Protein AF-A0A535R6K6-F1 (afdb_monomer_lite)

Secondary structure (DSSP, 8-state):
--HHHHHHHHHHHHHHHTT------TTSS-HHHHHHHHHHHHTS---SS-HHHHTTTGGGSS-TTHHHHHHHHHHHHHHHHHHHTT----TTSSSS--------------------PPPP-------PPPP----TT-PPB--GGGSPPBPHHHHHHHHHHHHHHH---HHHHHHHHHHHHHTT--SSEEEEE-SSHHHHHHHHHHHHHHHTT-EEEEEES-GGG--HHHHHHHHHHHHTT--EESS---TT-SEEEEES--TT--S---THHHHHHHHHHH--SEEEEESS-TTB-TTT--BPSS----SEEEEESS-BHHHHSTTHHHHH-EEEEE-----HHHHHHTT----TTTTSS-SEEE-

pLDDT: mean 73.19, std 29.15, range [24.19, 98.88]

Sequence (367 aa):
MVEHEAVLDVVQDVHRVRHRRQAPRPTDLGRAGLLDQLIHSLAQPVGHLDLLGQIQHLQLVQELVDVAHAIAAGVFLRPLVAVLLGQDLNLYTGIFKHCYSRSPPYQPFYGWSLECQPAPSRGRPERRKPAVLPNHSQGPRILSTSLPTLTSAQAAEVDRLVAERFAIPVEWLMEAAGWQIARHCRGRTAVLCGKGNNGGDGLAAARHLSRWGRLHLVAALDRSAFEGAAAREAEALERSGVTIRSEIELGGADVLLDAIFGTGLSRPPEGKAADWIEAINASQQRVIAADLPSGLEADNGRALNPTVRAQLTVTLGLPKAGLLAMDGPAHAGEIWVADIGIPTEAYEAVGLKVQGTLFAVEDQVRL

Radius of gyration: 28.92 Å; chains: 1; bounding box: 69×57×76 Å

Foldseek 3Di:
DVVVVVVVVVVVVVVVVVPPPDDDDPPPDPPVVVVVVVCVVVPPDDDDDDVVPVVVVVVPDDDPPVVVVVVVCVVVVVVVVCVVVVHDDPPPPDDDDDDDDDDDDDDDDDDDDDDDDDDPDDDDDDPPDPPDDPPPVCFAADDPVQFDADALVLVVLLQVCCCPVVVDHLLLLLLLLLVLQLVVQPAQEEQEAALDSLSLSSLSVLQVCVVVVRYNAAEYCDLVSHDDNSVVSSVVSVVVVGDHHPDDDCPPTQEYEASHDAQPDDAADDDPRLVVQVVQQPDPHAYEYEQAFPQAHQAAQDRRPPTAAHLAYEHEQGGGNNCVHDCNVRRHRKYKYFYSPRDQ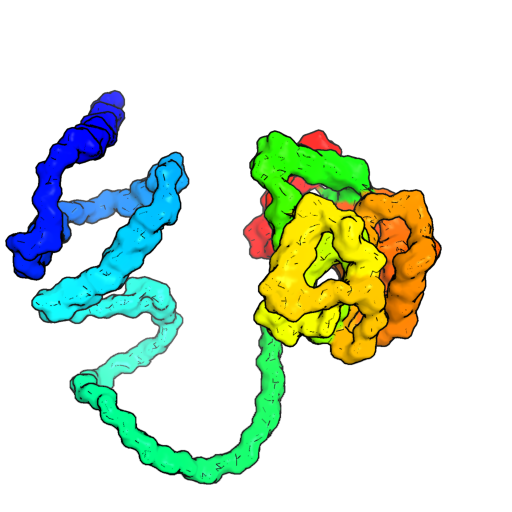VSCVVSVTDDDPCPPVPHRIYTD

Structure (mmCIF, N/CA/C/O backbone):
data_AF-A0A535R6K6-F1
#
_entry.id   AF-A0A535R6K6-F1
#
loop_
_atom_site.group_PDB
_atom_site.id
_atom_site.type_symbol
_atom_site.label_atom_id
_atom_site.label_alt_id
_atom_site.label_comp_id
_atom_site.label_asym_id
_atom_site.label_entity_id
_atom_site.label_seq_id
_atom_site.pdbx_PDB_ins_code
_atom_site.Cartn_x
_atom_site.Cartn_y
_atom_site.Cartn_z
_atom_site.occupancy
_atom_site.B_iso_or_equiv
_atom_site.auth_seq_id
_atom_site.auth_comp_id
_atom_site.auth_asym_id
_atom_site.auth_atom_id
_atom_site.pdbx_PDB_model_num
ATOM 1 N N . MET A 1 1 ? -2.543 2.990 -55.385 1.00 44.34 1 MET A N 1
ATOM 2 C CA . MET A 1 1 ? -2.148 4.410 -55.545 1.00 44.34 1 MET A CA 1
ATOM 3 C C . MET A 1 1 ? -3.296 5.341 -55.936 1.00 44.34 1 MET A C 1
ATOM 5 O O . MET A 1 1 ? -3.123 6.528 -55.740 1.00 44.34 1 MET A O 1
ATOM 9 N N . VAL A 1 2 ? -4.458 4.862 -56.405 1.00 33.78 2 VAL A N 1
ATOM 10 C CA . VAL A 1 2 ? -5.611 5.744 -56.711 1.00 33.78 2 VAL A CA 1
ATOM 11 C C . VAL A 1 2 ? -6.460 6.069 -55.464 1.00 33.78 2 VAL A C 1
ATOM 13 O O . VAL A 1 2 ? -7.104 7.106 -55.406 1.00 33.78 2 VAL A O 1
ATOM 16 N N . GLU A 1 3 ? -6.397 5.254 -54.406 1.00 35.25 3 GLU A N 1
ATOM 17 C CA . GLU A 1 3 ? -7.168 5.494 -53.168 1.00 35.25 3 GLU A CA 1
ATOM 18 C C . GLU A 1 3 ? -6.513 6.485 -52.190 1.00 35.25 3 GLU A C 1
ATOM 20 O O . GLU A 1 3 ? -7.182 7.003 -51.303 1.00 35.25 3 GLU A O 1
ATOM 25 N N . HIS A 1 4 ? -5.226 6.808 -52.363 1.00 35.47 4 HIS A N 1
ATOM 26 C CA . HIS A 1 4 ? -4.540 7.780 -51.500 1.00 35.47 4 HIS A CA 1
ATOM 27 C C . HIS A 1 4 ? -4.743 9.240 -51.943 1.00 35.47 4 HIS A C 1
ATOM 29 O O . HIS A 1 4 ? -4.668 10.130 -51.099 1.00 35.47 4 HIS A O 1
ATOM 35 N N . GLU A 1 5 ? -5.042 9.502 -53.221 1.00 32.91 5 GLU A N 1
ATOM 36 C CA . GLU A 1 5 ? -5.322 10.863 -53.718 1.00 32.91 5 GLU A CA 1
ATOM 37 C C . GLU A 1 5 ? -6.701 11.369 -53.272 1.00 32.91 5 GLU A C 1
ATOM 39 O O . GLU A 1 5 ? -6.815 12.501 -52.812 1.00 32.91 5 GLU A O 1
ATOM 44 N N . ALA A 1 6 ? -7.728 10.510 -53.277 1.00 35.16 6 ALA A N 1
ATOM 45 C CA . ALA A 1 6 ? -9.079 10.890 -52.851 1.00 35.16 6 ALA A CA 1
ATOM 46 C C . ALA A 1 6 ? -9.157 11.263 -51.358 1.00 35.16 6 ALA A C 1
ATOM 48 O O . ALA A 1 6 ? -9.912 12.151 -50.966 1.00 35.16 6 ALA A O 1
ATOM 49 N N . VAL A 1 7 ? -8.350 10.612 -50.514 1.00 36.66 7 VAL A N 1
ATOM 50 C CA . VAL A 1 7 ? -8.274 10.918 -49.075 1.00 36.66 7 VAL A CA 1
ATOM 51 C C . VAL A 1 7 ? -7.526 12.234 -48.829 1.00 36.66 7 VAL A C 1
ATOM 53 O O . VAL A 1 7 ? -7.902 12.999 -47.942 1.00 36.66 7 VAL A O 1
ATOM 56 N N . LEU A 1 8 ? -6.506 12.536 -49.638 1.00 36.53 8 LEU A N 1
ATOM 57 C CA . LEU A 1 8 ? -5.770 13.801 -49.571 1.00 36.53 8 LEU A CA 1
ATOM 58 C C . LEU A 1 8 ? -6.623 14.995 -50.021 1.00 36.53 8 LEU A C 1
ATOM 60 O O . LEU A 1 8 ? -6.568 16.035 -49.364 1.00 36.53 8 LEU A O 1
ATOM 64 N N . ASP A 1 9 ? -7.460 14.837 -51.047 1.00 37.78 9 ASP A N 1
ATOM 65 C CA . ASP A 1 9 ? -8.381 15.889 -51.501 1.00 37.78 9 ASP A CA 1
ATOM 66 C C . ASP A 1 9 ? -9.450 16.220 -50.449 1.00 37.78 9 ASP A C 1
ATOM 68 O O . ASP A 1 9 ? -9.700 17.392 -50.165 1.00 37.78 9 ASP A O 1
ATOM 72 N N . VAL A 1 10 ? -10.007 15.210 -49.770 1.00 38.75 10 VAL A N 1
ATOM 73 C CA . VAL A 1 10 ? -10.987 15.426 -48.689 1.00 38.75 10 VAL A CA 1
ATOM 74 C C . VAL A 1 10 ? -10.354 16.147 -47.494 1.00 38.75 10 VAL A C 1
ATOM 76 O O . VAL A 1 10 ? -10.958 17.057 -46.922 1.00 38.75 10 VAL A O 1
ATOM 79 N N . VAL A 1 11 ? -9.115 15.803 -47.131 1.00 37.81 11 VAL A N 1
ATOM 80 C CA . VAL A 1 11 ? -8.385 16.481 -46.045 1.00 37.81 11 VAL A CA 1
ATOM 81 C C . VAL A 1 11 ? -8.026 17.925 -46.425 1.00 37.81 11 VAL A C 1
ATOM 83 O O . VAL A 1 11 ? -8.114 18.827 -45.584 1.00 37.81 11 VAL A O 1
ATOM 86 N N . GLN A 1 12 ? -7.671 18.182 -47.687 1.00 38.16 12 GLN A N 1
ATOM 87 C CA . GLN A 1 12 ? -7.366 19.531 -48.172 1.00 38.16 12 GLN A CA 1
ATOM 88 C C . GLN A 1 12 ? -8.614 20.418 -48.305 1.00 38.16 12 GLN A C 1
ATOM 90 O O . GLN A 1 12 ? -8.542 21.613 -47.994 1.00 38.16 12 GLN A O 1
ATOM 95 N N . ASP A 1 13 ? -9.767 19.856 -48.670 1.00 39.53 13 ASP A N 1
ATOM 96 C CA . ASP A 1 13 ? -11.032 20.594 -48.740 1.00 39.53 13 ASP A CA 1
ATOM 97 C C . ASP A 1 13 ? -11.549 20.988 -47.351 1.00 39.53 13 ASP A C 1
ATOM 99 O O . ASP A 1 13 ? -11.977 22.130 -47.147 1.00 39.53 13 ASP A O 1
ATOM 103 N N . VAL A 1 14 ? -11.394 20.117 -46.349 1.00 37.22 14 VAL A N 1
ATOM 104 C CA . VAL A 1 14 ? -11.699 20.444 -44.944 1.00 37.22 14 VAL A CA 1
ATOM 105 C C . VAL A 1 14 ? -10.785 21.564 -44.423 1.00 37.22 14 VAL A C 1
ATOM 107 O O . VAL A 1 14 ? -11.244 22.478 -43.728 1.00 37.22 14 VAL A O 1
ATOM 110 N N . HIS A 1 15 ? -9.508 21.580 -44.820 1.00 34.84 15 HIS A N 1
ATOM 111 C CA . HIS A 1 15 ? -8.587 22.665 -44.470 1.00 34.84 15 HIS A CA 1
ATOM 112 C C . HIS A 1 15 ? -8.891 23.992 -45.192 1.00 34.84 15 HIS A C 1
ATOM 114 O O . HIS A 1 15 ? -8.723 25.060 -44.593 1.00 34.84 15 HIS A O 1
ATOM 120 N N . ARG A 1 16 ? -9.394 23.965 -46.436 1.00 34.06 16 ARG A N 1
ATOM 121 C CA . ARG A 1 16 ? -9.825 25.170 -47.176 1.00 34.06 16 ARG A CA 1
ATOM 122 C C . ARG A 1 16 ? -11.069 25.827 -46.580 1.00 34.06 16 ARG A C 1
ATOM 124 O O . ARG A 1 16 ? -11.152 27.058 -46.568 1.00 34.06 16 ARG A O 1
ATOM 131 N N . VAL A 1 17 ? -11.995 25.046 -46.018 1.00 38.94 17 VAL A N 1
ATOM 132 C CA . VAL A 1 17 ? -13.175 25.578 -45.308 1.00 38.94 17 VAL A CA 1
ATOM 133 C C . VAL A 1 17 ? -12.759 26.390 -44.071 1.00 38.94 17 VAL A C 1
ATOM 135 O O . VAL A 1 17 ? -13.380 27.411 -43.771 1.00 38.94 17 VAL A O 1
ATOM 138 N N . ARG A 1 18 ? -11.636 26.043 -43.424 1.00 36.03 18 ARG A N 1
ATOM 139 C CA . ARG A 1 18 ? -11.092 26.768 -42.258 1.00 36.03 18 ARG A CA 1
ATOM 140 C C . ARG A 1 18 ? -10.618 28.199 -42.569 1.00 36.03 18 ARG A C 1
ATOM 142 O O . ARG A 1 18 ? -10.518 29.009 -41.648 1.00 36.03 18 ARG A O 1
ATOM 149 N N . HIS A 1 19 ? -10.374 28.546 -43.838 1.00 34.69 19 HIS A N 1
ATOM 150 C CA . HIS A 1 19 ? -9.896 29.878 -44.239 1.00 34.69 19 HIS A CA 1
ATOM 151 C C . HIS A 1 19 ? -10.968 30.835 -44.786 1.00 34.69 19 HIS A C 1
ATOM 153 O O . HIS A 1 19 ? -10.669 32.015 -44.982 1.00 34.69 19 HIS A O 1
ATOM 159 N N . ARG A 1 20 ? -12.236 30.421 -44.932 1.00 31.95 20 ARG A N 1
ATOM 160 C CA . ARG A 1 20 ? -13.343 31.372 -45.153 1.00 31.95 20 ARG A CA 1
ATOM 161 C C . ARG A 1 20 ? -13.870 31.904 -43.819 1.00 31.95 20 ARG A C 1
ATOM 163 O O . ARG A 1 20 ? -14.948 31.554 -43.349 1.00 31.95 20 ARG A O 1
ATOM 170 N N . ARG A 1 21 ? -13.109 32.827 -43.223 1.00 41.41 21 ARG A N 1
ATOM 171 C CA . ARG A 1 21 ? -13.667 33.810 -42.284 1.00 41.41 21 ARG A CA 1
ATOM 172 C C . ARG A 1 21 ? -14.650 34.693 -43.052 1.00 41.41 21 ARG A C 1
ATOM 174 O O . ARG A 1 21 ? -14.202 35.591 -43.750 1.00 41.41 21 ARG A O 1
ATOM 181 N N . GLN A 1 22 ? -15.945 34.402 -42.916 1.00 40.97 22 GLN A N 1
ATOM 182 C CA . GLN A 1 22 ? -17.117 35.299 -42.982 1.00 40.97 22 GLN A CA 1
ATOM 183 C C . GLN A 1 22 ? -18.333 34.489 -43.459 1.00 40.97 22 GLN A C 1
ATOM 185 O O . GLN A 1 22 ? -18.629 34.427 -44.648 1.00 40.97 22 GLN A O 1
ATOM 190 N N . ALA A 1 23 ? -19.047 33.870 -42.520 1.00 37.81 23 ALA A N 1
ATOM 191 C CA . ALA A 1 23 ? -20.435 33.459 -42.719 1.00 37.81 23 ALA A CA 1
ATOM 192 C C . ALA A 1 23 ? -21.292 34.133 -41.628 1.00 37.81 23 ALA A C 1
ATOM 194 O O . ALA A 1 23 ? -20.782 34.337 -40.518 1.00 37.81 23 ALA A O 1
ATOM 195 N N . PRO A 1 24 ? -22.530 34.567 -41.931 1.00 30.73 24 PRO A N 1
ATOM 196 C CA . PRO A 1 24 ? -23.278 35.499 -41.089 1.00 30.73 24 PRO A CA 1
ATOM 197 C C . PRO A 1 24 ? -23.662 34.867 -39.749 1.00 30.73 24 PRO A C 1
ATOM 199 O O . PRO A 1 24 ? -23.891 33.661 -39.664 1.00 30.73 24 PRO A O 1
ATOM 202 N N . ARG A 1 25 ? -23.751 35.687 -38.695 1.00 32.00 25 ARG A N 1
ATOM 203 C CA . ARG A 1 25 ? -24.207 35.229 -37.375 1.00 32.00 25 ARG A CA 1
ATOM 204 C C . ARG A 1 25 ? -25.642 34.680 -37.465 1.00 32.00 25 ARG A C 1
ATOM 206 O O . ARG A 1 25 ? -26.454 35.231 -38.209 1.00 32.00 25 ARG A O 1
ATOM 213 N N . PRO A 1 26 ? -25.967 33.626 -36.698 1.00 38.28 26 PRO A N 1
ATOM 214 C CA . PRO A 1 26 ? -27.250 32.944 -36.766 1.00 38.28 26 PRO A CA 1
ATOM 215 C C . PRO A 1 26 ? -28.317 33.755 -36.026 1.00 38.28 26 PRO A C 1
ATOM 217 O O . PRO A 1 26 ? -28.649 33.473 -34.879 1.00 38.28 26 PRO A O 1
ATOM 220 N N . THR A 1 27 ? -28.841 34.790 -36.672 1.00 40.03 27 THR A N 1
ATOM 221 C CA . THR A 1 27 ? -30.087 35.448 -36.248 1.00 40.03 27 THR A CA 1
ATOM 222 C C . THR A 1 27 ? -31.153 35.477 -37.340 1.00 40.03 27 THR A C 1
ATOM 224 O O . THR A 1 27 ? -32.313 35.682 -37.006 1.00 40.03 27 THR A O 1
ATOM 227 N N . ASP A 1 28 ? -30.818 35.146 -38.594 1.00 43.28 28 ASP A N 1
ATOM 228 C CA . ASP A 1 28 ? -31.736 35.356 -39.730 1.00 43.28 28 ASP A CA 1
ATOM 229 C C . ASP A 1 28 ? -32.192 34.082 -40.469 1.00 43.28 28 ASP A C 1
ATOM 231 O O . ASP A 1 28 ? -32.939 34.164 -41.441 1.00 43.28 28 ASP A O 1
ATOM 235 N N . LEU A 1 29 ? -31.821 32.881 -40.012 1.00 41.53 29 LEU A N 1
ATOM 236 C CA . LEU A 1 29 ? -32.333 31.624 -40.577 1.00 41.53 29 LEU A CA 1
ATOM 237 C C . LEU A 1 29 ? -33.378 31.018 -39.639 1.00 41.53 29 LEU A C 1
ATOM 239 O O . LEU A 1 29 ? -33.061 30.393 -38.628 1.00 41.53 29 LEU A O 1
ATOM 243 N N . GLY A 1 30 ? -34.650 31.231 -39.981 1.00 41.38 30 GLY A N 1
ATOM 244 C CA . GLY A 1 30 ? -35.781 30.618 -39.291 1.00 41.38 30 GLY A CA 1
ATOM 245 C C . GLY A 1 30 ? -35.662 29.089 -39.256 1.00 41.38 30 GLY A C 1
ATOM 246 O O . GLY A 1 30 ? -35.217 28.468 -40.221 1.00 41.38 30 GLY A O 1
ATOM 247 N N . ARG A 1 31 ? -36.098 28.490 -38.137 1.00 35.66 31 ARG A N 1
ATOM 248 C CA . ARG A 1 31 ? -36.001 27.053 -37.787 1.00 35.66 31 ARG A CA 1
ATOM 249 C C . ARG A 1 31 ? -36.372 26.055 -38.900 1.00 35.66 31 ARG A C 1
ATOM 251 O O . ARG A 1 31 ? -35.919 24.920 -38.838 1.00 35.66 31 ARG A O 1
ATOM 258 N N . ALA A 1 32 ? -37.159 26.457 -39.898 1.00 36.84 32 ALA A N 1
ATOM 259 C CA . ALA A 1 32 ? -37.534 25.614 -41.032 1.00 36.84 32 ALA A CA 1
ATOM 260 C C . ALA A 1 32 ? -36.375 25.365 -42.021 1.00 36.84 32 ALA A C 1
ATOM 262 O O . ALA A 1 32 ? -36.200 24.244 -42.484 1.00 36.84 32 ALA A O 1
ATOM 263 N N . GLY A 1 33 ? -35.524 26.366 -42.287 1.00 36.72 33 GLY A N 1
ATOM 264 C CA . GLY A 1 33 ? -34.456 26.249 -43.293 1.00 36.72 33 GLY A CA 1
ATOM 265 C C . GLY A 1 33 ? -33.295 25.342 -42.872 1.00 36.72 33 GLY A C 1
ATOM 266 O O . GLY A 1 33 ? -32.662 24.708 -43.714 1.00 36.72 33 GLY A O 1
ATOM 267 N N . LEU A 1 34 ? -33.038 25.237 -41.564 1.00 39.62 34 LEU A N 1
ATOM 268 C CA . LEU A 1 34 ? -32.013 24.340 -41.020 1.00 39.62 34 LEU A CA 1
ATOM 269 C C . LEU A 1 34 ? -32.458 22.868 -41.073 1.00 39.62 34 LEU A C 1
ATOM 271 O O . LEU A 1 34 ? -31.630 21.974 -41.243 1.00 39.62 34 LEU A O 1
ATOM 275 N N . LEU A 1 35 ? -33.765 22.624 -40.928 1.00 37.22 35 LEU A N 1
ATOM 276 C CA . LEU A 1 35 ? -34.348 21.284 -40.929 1.00 37.22 35 LEU A CA 1
ATOM 277 C C . LEU A 1 35 ? -34.347 20.685 -42.342 1.00 37.22 35 LEU A C 1
ATOM 279 O O . LEU A 1 35 ? -33.950 19.535 -42.508 1.00 37.22 35 LEU A O 1
ATOM 283 N N . ASP A 1 36 ? -34.693 21.484 -43.356 1.00 37.41 36 ASP A N 1
ATOM 284 C CA . ASP A 1 36 ? -34.687 21.043 -44.757 1.00 37.41 36 ASP A CA 1
ATOM 285 C C . ASP A 1 36 ? -33.278 20.677 -45.245 1.00 37.41 36 ASP A C 1
ATOM 287 O O . ASP A 1 36 ? -33.106 19.664 -45.921 1.00 37.41 36 ASP A O 1
ATOM 291 N N . GLN A 1 37 ? -32.244 21.427 -44.845 1.00 40.50 37 GLN A N 1
ATOM 292 C CA . GLN A 1 37 ? -30.855 21.097 -45.201 1.00 40.50 37 GLN A CA 1
ATOM 293 C C . GLN A 1 37 ? -30.354 19.812 -44.520 1.00 40.50 37 GLN A C 1
ATOM 295 O O . GLN A 1 37 ? -29.633 19.026 -45.138 1.00 40.50 37 GLN A O 1
ATOM 300 N N . LEU A 1 38 ? -30.761 19.562 -43.272 1.00 37.47 38 LEU A N 1
ATOM 301 C CA . LEU A 1 38 ? -30.428 18.333 -42.544 1.00 37.47 38 LEU A CA 1
ATOM 302 C C . LEU A 1 38 ? -31.137 17.105 -43.129 1.00 37.47 38 LEU A C 1
ATOM 304 O O . LEU A 1 38 ? -30.512 16.057 -43.286 1.00 37.47 38 LEU A O 1
ATOM 308 N N . ILE A 1 39 ? -32.413 17.237 -43.503 1.00 39.53 39 ILE A N 1
ATOM 309 C CA . ILE A 1 39 ? -33.191 16.162 -44.135 1.00 39.53 39 ILE A CA 1
ATOM 310 C C . ILE A 1 39 ? -32.618 15.821 -45.517 1.00 39.53 39 ILE A C 1
ATOM 312 O O . ILE A 1 39 ? -32.487 14.643 -45.846 1.00 39.53 39 ILE A O 1
ATOM 316 N N . HIS A 1 40 ? -32.197 16.819 -46.303 1.00 37.91 40 HIS A N 1
ATOM 317 C CA . HIS A 1 40 ? -31.604 16.580 -47.623 1.00 37.91 40 HIS A CA 1
ATOM 318 C C . HIS A 1 40 ? -30.236 15.880 -47.557 1.00 37.91 40 HIS A C 1
ATOM 320 O O . HIS A 1 40 ? -29.918 15.068 -48.424 1.00 37.91 40 HIS A O 1
ATOM 326 N N . SER A 1 41 ? -29.451 16.146 -46.508 1.00 38.59 41 SER A N 1
ATOM 327 C CA . SER A 1 41 ? -28.153 15.495 -46.280 1.00 38.59 41 SER A CA 1
ATOM 328 C C . SER A 1 41 ? -28.295 14.040 -45.800 1.00 38.59 41 SER A C 1
ATOM 330 O O . SER A 1 41 ? -27.509 13.175 -46.177 1.00 38.59 41 SER A O 1
ATOM 332 N N . LEU A 1 42 ? -29.341 13.738 -45.019 1.00 36.75 42 LEU A N 1
ATOM 333 C CA . LEU A 1 42 ? -29.599 12.399 -44.467 1.00 36.75 42 LEU A CA 1
ATOM 334 C C . LEU A 1 42 ? -30.351 11.452 -45.421 1.00 36.75 42 LEU A C 1
ATOM 336 O O . LEU A 1 42 ? -30.391 10.250 -45.166 1.00 36.75 42 LEU A O 1
ATOM 340 N N . ALA A 1 43 ? -30.947 11.969 -46.499 1.00 33.47 43 ALA A N 1
ATOM 341 C CA . ALA A 1 43 ? -31.739 11.192 -47.457 1.00 33.47 43 ALA A CA 1
ATOM 342 C C . ALA A 1 43 ? -30.923 10.578 -48.615 1.00 33.47 43 ALA A C 1
ATOM 344 O O . ALA A 1 43 ? -31.501 9.920 -49.482 1.00 33.47 43 ALA A O 1
ATOM 345 N N . GLN A 1 44 ? -29.600 10.769 -48.658 1.00 32.03 44 GLN A N 1
ATOM 346 C CA . GLN A 1 44 ? -28.757 10.114 -49.662 1.00 32.03 44 GLN A CA 1
ATOM 347 C C . GLN A 1 44 ? -28.591 8.622 -49.316 1.00 32.03 44 GLN A C 1
ATOM 349 O O . GLN A 1 44 ? -28.185 8.301 -48.195 1.00 32.03 44 GLN A O 1
ATOM 354 N N . PRO A 1 45 ? -28.902 7.692 -50.237 1.00 31.86 45 PRO A N 1
ATOM 355 C CA . PRO A 1 45 ? -28.834 6.265 -49.962 1.00 31.86 45 PRO A CA 1
ATOM 356 C C . PRO A 1 45 ? -27.368 5.831 -49.874 1.00 31.86 45 PRO A C 1
ATOM 358 O O . PRO A 1 45 ? -26.713 5.586 -50.884 1.00 31.86 45 PRO A O 1
ATOM 361 N N . VAL A 1 46 ? -26.841 5.728 -48.654 1.00 36.03 46 VAL A N 1
ATOM 362 C CA . VAL A 1 46 ? -25.556 5.065 -48.419 1.00 36.03 46 VAL A CA 1
ATOM 363 C C . VAL A 1 46 ? -25.797 3.565 -48.559 1.00 36.03 46 VAL A C 1
ATOM 365 O O . VAL A 1 46 ? -26.511 2.958 -47.758 1.00 36.03 46 VAL A O 1
ATOM 368 N N . GLY A 1 47 ? -25.260 2.998 -49.638 1.00 30.11 47 GLY A N 1
ATOM 369 C CA . GLY A 1 47 ? -25.330 1.578 -49.949 1.00 30.11 47 GLY A CA 1
ATOM 370 C C . GLY A 1 47 ? -24.869 0.706 -48.781 1.00 30.11 47 GLY A C 1
ATOM 371 O O . GLY A 1 47 ? -23.983 1.064 -48.008 1.00 30.11 47 GLY A O 1
ATOM 372 N N . HIS A 1 48 ? -25.529 -0.442 -48.652 1.00 33.34 48 HIS A N 1
ATOM 373 C CA . HIS A 1 48 ? -25.210 -1.489 -47.693 1.00 33.34 48 HIS A CA 1
ATOM 374 C C . HIS A 1 48 ? -23.720 -1.872 -47.703 1.00 33.34 48 HIS A C 1
ATOM 376 O O . HIS A 1 48 ? -23.143 -2.037 -48.770 1.00 33.34 48 HIS A O 1
ATOM 382 N N . LEU A 1 49 ? -23.212 -2.161 -46.495 1.00 39.28 49 LEU A N 1
ATOM 383 C CA . LEU A 1 49 ? -21.954 -2.856 -46.176 1.00 39.28 49 LEU A CA 1
ATOM 384 C C . LEU A 1 49 ? -20.662 -2.047 -46.379 1.00 39.28 49 LEU A C 1
ATOM 386 O O . LEU A 1 49 ? -20.095 -2.058 -47.457 1.00 39.28 49 LEU A O 1
ATOM 390 N N . ASP A 1 50 ? -20.206 -1.397 -45.295 1.00 32.41 50 ASP A N 1
ATOM 391 C CA . ASP A 1 50 ? -18.785 -1.368 -44.850 1.00 32.41 50 ASP A CA 1
ATOM 392 C C . ASP A 1 50 ? -18.546 -0.573 -43.537 1.00 32.41 50 ASP A C 1
ATOM 394 O O . ASP A 1 50 ? -17.436 -0.174 -43.184 1.00 32.41 50 ASP A O 1
ATOM 398 N N . LEU A 1 51 ? -19.591 -0.388 -42.720 1.00 36.28 51 LEU A N 1
ATOM 399 C CA . LEU A 1 51 ? -19.533 0.381 -41.465 1.00 36.28 51 LEU A CA 1
ATOM 400 C C . LEU A 1 51 ? -18.779 -0.305 -40.310 1.00 36.28 51 LEU A C 1
ATOM 402 O O . LEU A 1 51 ? -18.518 0.336 -39.297 1.00 36.28 51 LEU A O 1
ATOM 406 N N . LEU A 1 52 ? -18.411 -1.581 -40.442 1.00 34.44 52 LEU A N 1
ATOM 407 C CA . LEU A 1 52 ? -17.617 -2.287 -39.428 1.00 34.44 52 LEU A CA 1
ATOM 408 C C . LEU A 1 52 ? -16.105 -2.063 -39.597 1.00 34.44 52 LEU A C 1
ATOM 410 O O . LEU A 1 52 ? -15.388 -2.079 -38.600 1.00 34.44 52 LEU A O 1
ATOM 414 N N . GLY A 1 53 ? -15.626 -1.782 -40.815 1.00 34.41 53 GLY A N 1
ATOM 415 C CA . GLY A 1 53 ? -14.203 -1.538 -41.085 1.00 34.41 53 GLY A CA 1
ATOM 416 C C . GLY A 1 53 ? -13.752 -0.095 -40.824 1.00 34.41 53 GLY A C 1
ATOM 417 O O . GLY A 1 53 ? -12.622 0.134 -40.402 1.00 34.41 53 GLY A O 1
ATOM 418 N N . GLN A 1 54 ? -14.633 0.894 -41.005 1.00 36.19 54 GLN A N 1
ATOM 419 C CA . GLN A 1 54 ? -14.266 2.315 -40.874 1.00 36.19 54 GLN A CA 1
ATOM 420 C C . GLN A 1 54 ? -14.286 2.848 -39.430 1.00 36.19 54 GLN A C 1
ATOM 422 O O . GLN A 1 54 ? -13.617 3.838 -39.135 1.00 36.19 54 GLN A O 1
ATOM 427 N N . ILE A 1 55 ? -14.977 2.177 -38.499 1.00 38.00 55 ILE A N 1
ATOM 428 C CA . ILE A 1 55 ? -14.974 2.562 -37.074 1.00 38.00 55 ILE A CA 1
ATOM 429 C C . ILE A 1 55 ? -13.616 2.258 -36.418 1.00 38.00 55 ILE A C 1
ATOM 431 O O . ILE A 1 55 ? -13.181 3.006 -35.545 1.00 38.00 55 ILE A O 1
ATOM 435 N N . GLN A 1 56 ? -12.899 1.227 -36.879 1.00 37.59 56 GLN A N 1
ATOM 436 C CA . GLN A 1 56 ? -11.569 0.898 -36.353 1.00 37.59 56 GLN A CA 1
ATOM 437 C C . GLN A 1 56 ? -10.481 1.892 -36.786 1.00 37.59 56 GLN A C 1
ATOM 439 O O . GLN A 1 56 ? -9.484 2.039 -36.085 1.00 37.59 56 GLN A O 1
ATOM 444 N N . HIS A 1 57 ? -10.677 2.631 -37.884 1.00 37.00 57 HIS A N 1
ATOM 445 C CA . HIS A 1 57 ? -9.661 3.561 -38.389 1.00 37.00 57 HIS A CA 1
ATOM 446 C C . HIS A 1 57 ? -9.799 5.003 -37.870 1.00 37.00 57 HIS A C 1
ATOM 448 O O . HIS A 1 57 ? -8.836 5.766 -37.930 1.00 37.00 57 HIS A O 1
ATOM 454 N N . LEU A 1 58 ? -10.956 5.371 -37.304 1.00 34.47 58 LEU A N 1
ATOM 455 C CA . LEU A 1 58 ? -11.194 6.689 -36.694 1.00 34.47 58 LEU A CA 1
ATOM 456 C C . LEU A 1 58 ? -10.722 6.794 -35.232 1.00 34.47 58 LEU A C 1
ATOM 458 O O . LEU A 1 58 ? -10.665 7.894 -34.695 1.00 34.47 58 LEU A O 1
ATOM 462 N N . GLN A 1 59 ? -10.318 5.687 -34.597 1.00 35.78 59 GLN A N 1
ATOM 463 C CA . GLN A 1 59 ? -9.675 5.713 -33.272 1.00 35.78 59 GLN A CA 1
ATOM 464 C C . GLN A 1 59 ? -8.192 6.131 -33.308 1.00 35.78 59 GLN A C 1
ATOM 466 O O . GLN A 1 59 ? -7.575 6.256 -32.254 1.00 35.78 59 GLN A O 1
ATOM 471 N N . LEU A 1 60 ? -7.615 6.363 -34.493 1.00 36.12 60 LEU A N 1
ATOM 472 C CA . LEU A 1 60 ? -6.175 6.593 -34.667 1.00 36.12 60 LEU A CA 1
ATOM 473 C C . LEU A 1 60 ? -5.768 8.046 -34.946 1.00 36.12 60 LEU A C 1
ATOM 475 O O . LEU A 1 60 ? -4.577 8.316 -35.076 1.00 36.12 60 LEU A O 1
ATOM 479 N N . VAL A 1 61 ? -6.703 8.999 -34.987 1.00 32.22 61 VAL A N 1
ATOM 480 C CA . VAL A 1 61 ? -6.359 10.424 -35.110 1.00 32.22 61 VAL A CA 1
ATOM 481 C C . VAL A 1 61 ? -7.029 11.209 -33.988 1.00 32.22 61 VAL A C 1
ATOM 483 O O . VAL A 1 61 ? -8.236 11.135 -33.783 1.00 32.22 61 VAL A O 1
ATOM 486 N N . GLN A 1 62 ? -6.190 11.906 -33.225 1.00 40.09 62 GLN A N 1
ATOM 487 C CA . GLN A 1 62 ? -6.517 12.713 -32.054 1.00 40.09 62 GLN A CA 1
ATOM 488 C C . GLN A 1 62 ? -7.731 13.627 -32.285 1.00 40.09 62 GLN A C 1
ATOM 490 O O . GLN A 1 62 ? -7.697 14.444 -33.196 1.00 40.09 62 GLN A O 1
ATOM 495 N N . GLU A 1 63 ? -8.760 13.497 -31.436 1.00 39.59 63 GLU A N 1
ATOM 496 C CA . GLU A 1 63 ? -9.508 14.575 -30.748 1.00 39.59 63 GLU A CA 1
ATOM 497 C C . GLU A 1 63 ? -10.837 14.015 -30.184 1.00 39.59 63 GLU A C 1
ATOM 499 O O . GLU A 1 63 ? -11.853 13.886 -30.862 1.00 39.59 63 GLU A O 1
ATOM 504 N N . LEU A 1 64 ? -10.825 13.644 -28.897 1.00 37.66 64 LEU A N 1
ATOM 505 C CA . LEU A 1 64 ? -11.888 12.895 -28.200 1.00 37.66 64 LEU A CA 1
ATOM 506 C C . LEU A 1 64 ? -13.147 13.705 -27.818 1.00 37.66 64 LEU A C 1
ATOM 508 O O . LEU A 1 64 ? -14.053 13.150 -27.199 1.00 37.66 64 LEU A O 1
ATOM 512 N N . VAL A 1 65 ? -13.247 14.996 -28.148 1.00 39.34 65 VAL A N 1
ATOM 513 C CA . VAL A 1 65 ? -14.298 15.865 -27.572 1.00 39.34 65 VAL A CA 1
ATOM 514 C C . VAL A 1 65 ? -15.514 16.054 -28.494 1.00 39.34 65 VAL A C 1
ATOM 516 O O . VAL A 1 65 ? -16.646 16.098 -28.001 1.00 39.34 65 VAL A O 1
ATOM 519 N N . ASP A 1 66 ? -15.337 16.051 -29.818 1.00 39.03 66 ASP A N 1
ATOM 520 C CA . ASP A 1 66 ? -16.446 16.308 -30.756 1.00 39.03 66 ASP A CA 1
ATOM 521 C C . ASP A 1 66 ? -17.219 15.041 -31.169 1.00 39.03 66 ASP A C 1
ATOM 523 O O . ASP A 1 66 ? -18.414 15.102 -31.472 1.00 39.03 66 ASP A O 1
ATOM 527 N N . VAL A 1 67 ? -16.596 13.860 -31.082 1.00 37.34 67 VAL A N 1
ATOM 528 C CA . VAL A 1 67 ? -17.239 12.579 -31.431 1.00 37.34 67 VAL A CA 1
A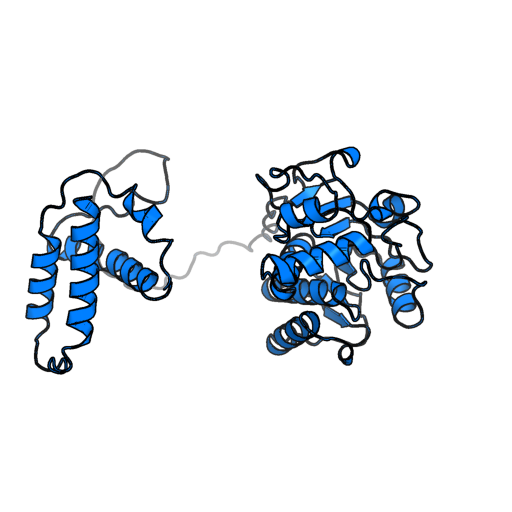TOM 529 C C . VAL A 1 67 ? -18.323 12.195 -30.417 1.00 37.34 67 VAL A C 1
ATOM 531 O O . VAL A 1 67 ? -19.403 11.747 -30.801 1.00 37.34 67 VAL A O 1
ATOM 534 N N . ALA A 1 68 ? -18.092 12.434 -29.123 1.00 36.34 68 ALA A N 1
ATOM 535 C CA . ALA A 1 68 ? -19.081 12.151 -28.082 1.00 36.34 68 ALA A CA 1
ATOM 536 C C . ALA A 1 68 ? -20.344 13.022 -28.233 1.00 36.34 68 ALA A C 1
ATOM 538 O O . ALA A 1 68 ? -21.461 12.528 -28.067 1.00 36.34 68 ALA A O 1
ATOM 539 N N . HIS A 1 69 ? -20.180 14.292 -28.621 1.00 37.16 69 HIS A N 1
ATOM 540 C CA . HIS A 1 69 ? -21.297 15.208 -28.855 1.00 37.16 69 HIS A CA 1
ATOM 541 C C . HIS A 1 69 ? -22.063 14.878 -30.142 1.00 37.16 69 HIS A C 1
ATOM 543 O O . HIS A 1 69 ? -23.292 14.929 -30.141 1.00 37.16 69 HIS A O 1
ATOM 549 N N . ALA A 1 70 ? -21.376 14.463 -31.212 1.00 40.31 70 ALA A N 1
ATOM 550 C CA . ALA A 1 70 ? -22.017 14.029 -32.454 1.00 40.31 70 ALA A CA 1
ATOM 551 C C . ALA A 1 70 ? -22.793 12.707 -32.290 1.00 40.31 70 ALA A C 1
ATOM 553 O O . ALA A 1 70 ? -23.905 12.574 -32.806 1.00 40.31 70 ALA A O 1
ATOM 554 N N . ILE A 1 71 ? -22.257 11.751 -31.520 1.00 41.44 71 ILE A N 1
ATOM 555 C CA . ILE A 1 71 ? -22.942 10.489 -31.201 1.00 41.44 71 ILE A CA 1
ATOM 556 C C . ILE A 1 71 ? -24.162 10.755 -30.315 1.00 41.44 71 ILE A C 1
ATOM 558 O O . ILE A 1 71 ? -25.247 10.254 -30.609 1.00 41.44 71 ILE A O 1
ATOM 562 N N . ALA A 1 72 ? -24.029 11.593 -29.282 1.00 39.62 72 ALA A N 1
ATOM 563 C CA . ALA A 1 72 ? -25.161 11.991 -28.449 1.00 39.62 72 ALA A CA 1
ATOM 564 C C . ALA A 1 72 ? -26.245 12.704 -29.279 1.00 39.62 72 ALA A C 1
ATOM 566 O O . ALA A 1 72 ? -27.419 12.349 -29.189 1.00 39.62 72 ALA A O 1
ATOM 567 N N . ALA A 1 73 ? -25.866 13.635 -30.160 1.00 39.09 73 ALA A N 1
ATOM 568 C CA . ALA A 1 73 ? -26.806 14.310 -31.051 1.00 39.09 73 ALA A CA 1
ATOM 569 C C . ALA A 1 73 ? -27.513 13.323 -32.000 1.00 39.09 73 ALA A C 1
ATOM 571 O O . ALA A 1 73 ? -28.734 13.375 -32.131 1.00 39.09 73 ALA A O 1
ATOM 572 N N . GLY A 1 74 ? -26.793 12.369 -32.601 1.00 43.38 74 GLY A N 1
ATOM 573 C CA . GLY A 1 74 ? -27.368 11.355 -33.495 1.00 43.38 74 GLY A CA 1
ATOM 574 C C . GLY A 1 74 ? -28.327 10.379 -32.802 1.00 43.38 74 GLY A C 1
ATOM 575 O O . GLY A 1 74 ? -29.348 9.998 -33.382 1.00 43.38 74 GLY A O 1
ATOM 576 N N . VAL A 1 75 ? -28.042 10.022 -31.546 1.00 44.75 75 VAL A N 1
ATOM 577 C CA . VAL A 1 75 ? -28.907 9.171 -30.708 1.00 44.75 75 VAL A CA 1
ATOM 578 C C . VAL A 1 75 ? -30.189 9.905 -30.295 1.00 44.75 75 VAL A C 1
ATOM 580 O O . VAL A 1 75 ? -31.247 9.283 -30.240 1.00 44.75 75 VAL A O 1
ATOM 583 N N . PHE A 1 76 ? -30.133 11.225 -30.085 1.00 43.81 76 PHE A N 1
ATOM 584 C CA . PHE A 1 76 ? -31.302 12.039 -29.725 1.00 43.81 76 PHE A CA 1
ATOM 585 C C . PHE A 1 76 ? -32.130 12.543 -30.925 1.00 43.81 76 PHE A C 1
ATOM 587 O O . PHE A 1 76 ? -33.336 12.740 -30.781 1.00 43.81 76 PHE A O 1
ATOM 594 N N . LEU A 1 77 ? -31.536 12.722 -32.113 1.00 45.47 77 LEU A N 1
ATOM 595 C CA . LEU A 1 77 ? -32.232 13.229 -33.311 1.00 45.47 77 LEU A CA 1
ATOM 596 C C . LEU A 1 77 ? -32.985 12.149 -34.105 1.00 45.47 77 LEU A C 1
ATOM 598 O O . LEU A 1 77 ? -34.028 12.440 -34.690 1.00 45.47 77 LEU A O 1
ATOM 602 N N . ARG A 1 78 ? -32.517 10.893 -34.103 1.00 47.41 78 ARG A N 1
ATOM 603 C CA . ARG A 1 78 ? -33.196 9.776 -34.795 1.00 47.41 78 ARG A CA 1
ATOM 604 C C . ARG A 1 78 ? -34.617 9.470 -34.288 1.00 47.41 78 ARG A C 1
ATOM 606 O O . ARG A 1 78 ? -35.492 9.281 -35.131 1.00 47.41 78 ARG A O 1
ATOM 613 N N . PRO A 1 79 ? -34.896 9.466 -32.970 1.00 44.16 79 PRO A N 1
ATOM 614 C CA . PRO A 1 79 ? -36.259 9.328 -32.457 1.00 44.16 79 PRO A CA 1
ATOM 615 C C . PRO A 1 79 ? -37.160 10.497 -32.882 1.00 44.16 79 PRO A C 1
ATOM 617 O O . PRO A 1 79 ? -38.333 10.299 -33.182 1.00 44.16 79 PRO A O 1
ATOM 620 N N . LEU A 1 80 ? -36.608 11.715 -32.951 1.00 43.50 80 LEU A N 1
ATOM 621 C CA . LEU A 1 80 ? -37.355 12.930 -33.283 1.00 43.50 80 LEU A CA 1
ATOM 622 C C . LEU A 1 80 ? -37.806 12.950 -34.756 1.00 43.50 80 LEU A C 1
ATOM 624 O O . LEU A 1 80 ? -38.936 13.331 -35.052 1.00 43.50 80 LEU A O 1
ATOM 628 N N . VAL A 1 81 ? -36.948 12.489 -35.673 1.00 45.78 81 VAL A N 1
ATOM 629 C CA . VAL A 1 81 ? -37.263 12.374 -37.110 1.00 45.78 81 VAL A CA 1
ATOM 630 C C . VAL A 1 81 ? -38.267 11.244 -37.377 1.00 45.78 81 VAL A C 1
ATOM 632 O O . VAL A 1 81 ? -39.148 11.399 -38.218 1.00 45.78 81 VAL A O 1
ATOM 635 N N . ALA A 1 82 ? -38.200 10.144 -36.622 1.00 45.62 82 ALA A N 1
ATOM 636 C CA . ALA A 1 82 ? -39.152 9.035 -36.724 1.00 45.62 82 ALA A CA 1
ATOM 637 C C . ALA A 1 82 ? -40.593 9.455 -36.393 1.00 45.62 82 ALA A C 1
ATOM 639 O O . ALA A 1 82 ? -41.526 9.143 -37.133 1.00 45.62 82 ALA A O 1
ATOM 640 N N . VAL A 1 83 ? -40.751 10.232 -35.314 1.00 45.38 83 VAL A N 1
ATOM 641 C CA . VAL A 1 83 ? -42.042 10.777 -34.867 1.00 45.38 83 VAL A CA 1
ATOM 642 C C . VAL A 1 83 ? -42.598 11.789 -35.875 1.00 45.38 83 VAL A C 1
ATOM 644 O O . VAL A 1 83 ? -43.795 11.777 -36.149 1.00 45.38 83 VAL A O 1
ATOM 647 N N . LEU A 1 84 ? -41.744 12.629 -36.472 1.00 39.59 84 LEU A N 1
ATOM 648 C CA . LEU A 1 84 ? -42.147 13.613 -37.488 1.00 39.59 84 LEU A CA 1
ATOM 649 C C . LEU A 1 84 ? -42.561 12.981 -38.828 1.00 39.59 84 LEU A C 1
ATOM 651 O O . LEU A 1 84 ? -43.364 13.568 -39.547 1.00 39.59 84 LEU A O 1
ATOM 655 N N . LEU A 1 85 ? -42.044 11.792 -39.153 1.00 40.34 85 LEU A N 1
ATOM 656 C CA . LEU A 1 85 ? -42.370 11.052 -40.379 1.00 40.34 85 LEU A CA 1
ATOM 657 C C . LEU A 1 85 ? -43.447 9.971 -40.178 1.00 40.34 85 LEU A C 1
ATOM 659 O O . LEU A 1 85 ? -43.743 9.226 -41.111 1.00 40.34 85 LEU A O 1
ATOM 663 N N . GLY A 1 86 ? -44.035 9.873 -38.979 1.00 35.62 86 GLY A N 1
ATOM 664 C CA . GLY A 1 86 ? -45.083 8.896 -38.667 1.00 35.62 86 GLY A CA 1
ATOM 665 C C . GLY A 1 86 ? -44.619 7.439 -38.743 1.00 35.62 86 GLY A C 1
ATOM 666 O O . GLY A 1 86 ? -45.433 6.555 -39.000 1.00 35.62 86 GLY A O 1
ATOM 667 N N . GLN A 1 87 ? -43.319 7.184 -38.559 1.00 39.47 87 GLN A N 1
ATOM 668 C CA . GLN A 1 87 ? -42.754 5.837 -38.564 1.00 39.47 87 GLN A CA 1
ATOM 669 C C . GLN A 1 87 ? -42.489 5.353 -37.136 1.00 39.47 87 GLN A C 1
ATOM 671 O O . GLN A 1 87 ? -41.801 6.018 -36.359 1.00 39.47 87 GLN A O 1
ATOM 676 N N . ASP A 1 88 ? -42.992 4.163 -36.805 1.00 37.81 88 ASP A N 1
ATOM 677 C CA . ASP A 1 88 ? -42.717 3.496 -35.531 1.00 37.81 88 ASP A CA 1
ATOM 678 C C . ASP A 1 88 ? -41.251 3.031 -35.482 1.00 37.81 88 ASP A C 1
ATOM 680 O O . ASP A 1 88 ? -40.894 1.981 -36.021 1.00 37.81 88 ASP A O 1
ATOM 684 N N . LEU A 1 89 ? -40.379 3.799 -34.818 1.00 41.34 89 LEU A N 1
ATOM 685 C CA . LEU A 1 89 ? -39.023 3.344 -34.506 1.00 41.34 89 LEU A CA 1
ATOM 686 C C . LEU A 1 89 ? -39.015 2.568 -33.184 1.00 41.34 89 LEU A C 1
ATOM 688 O O . LEU A 1 89 ? -39.092 3.136 -32.095 1.00 41.34 89 LEU A O 1
ATOM 692 N N . ASN A 1 90 ? -38.866 1.248 -33.278 1.00 39.38 90 ASN A N 1
ATOM 693 C CA . ASN A 1 90 ? -38.683 0.385 -32.118 1.00 39.38 90 ASN A CA 1
ATOM 694 C C . ASN A 1 90 ? -37.221 0.445 -31.633 1.00 39.38 90 ASN A C 1
ATOM 696 O O . ASN A 1 90 ? -36.375 -0.341 -32.052 1.00 39.38 90 ASN A O 1
ATOM 700 N N . LEU A 1 91 ? -36.909 1.391 -30.743 1.00 40.78 91 LEU A N 1
ATOM 701 C CA . LEU A 1 91 ? -35.567 1.581 -30.164 1.00 40.78 91 LEU A CA 1
ATOM 702 C C . LEU A 1 91 ? -35.152 0.497 -29.145 1.00 40.78 91 LEU A C 1
ATOM 704 O O . LEU A 1 91 ? -34.123 0.636 -28.492 1.00 40.78 91 LEU A O 1
ATOM 708 N N . TYR A 1 92 ? -35.910 -0.597 -29.017 1.00 32.84 92 TYR A N 1
ATOM 709 C CA . TYR A 1 92 ? -35.579 -1.711 -28.121 1.00 32.84 92 TYR A CA 1
ATOM 710 C C . TYR A 1 92 ? -34.716 -2.816 -28.747 1.00 32.84 92 TYR A C 1
ATOM 712 O O . TYR A 1 92 ? -34.251 -3.700 -28.029 1.00 32.84 92 TYR A O 1
ATOM 720 N N . THR A 1 93 ? -34.438 -2.797 -30.053 1.00 37.16 93 THR A N 1
ATOM 721 C CA . THR A 1 93 ? -33.528 -3.778 -30.672 1.00 37.16 93 THR A CA 1
ATOM 722 C C . THR A 1 93 ? -32.122 -3.218 -30.797 1.00 37.16 93 THR A C 1
ATOM 724 O O . THR A 1 93 ? -31.641 -2.886 -31.875 1.00 37.16 93 THR A O 1
ATOM 727 N N . GLY A 1 94 ? -31.471 -3.111 -29.649 1.00 33.03 94 GLY A N 1
ATOM 728 C CA . GLY A 1 94 ? -30.072 -2.745 -29.535 1.00 33.03 94 GLY A CA 1
ATOM 729 C C . GLY A 1 94 ? -29.803 -2.374 -28.095 1.00 33.03 94 GLY A C 1
ATOM 730 O O . GLY A 1 94 ? -30.003 -1.228 -27.727 1.00 33.03 94 GLY A O 1
ATOM 731 N N . ILE A 1 95 ? -29.336 -3.352 -27.315 1.00 31.08 95 ILE A N 1
ATOM 732 C CA . ILE A 1 95 ? -29.028 -3.271 -25.877 1.00 31.08 95 ILE A CA 1
ATOM 733 C C . ILE A 1 95 ? -30.217 -3.729 -24.998 1.00 31.08 95 ILE A C 1
ATOM 735 O O . ILE A 1 95 ? -30.973 -2.944 -24.444 1.00 31.08 95 ILE A O 1
ATOM 739 N N . PHE A 1 96 ? -30.297 -5.062 -24.850 1.00 28.27 96 PHE A N 1
ATOM 740 C CA . PHE A 1 96 ? -31.021 -5.881 -23.855 1.00 28.27 96 PHE A CA 1
ATOM 741 C C . PHE A 1 96 ? -32.312 -6.630 -24.256 1.00 28.27 96 PHE A C 1
ATOM 743 O O . PHE A 1 96 ? -33.349 -6.053 -24.552 1.00 28.27 96 PHE A O 1
ATOM 750 N N . LYS A 1 97 ? -32.223 -7.954 -24.017 1.00 27.11 97 LYS A N 1
ATOM 751 C CA . LYS A 1 97 ? -33.263 -8.971 -23.743 1.00 27.11 97 LYS A CA 1
ATOM 752 C C . LYS A 1 97 ? -33.837 -9.788 -24.909 1.00 27.11 97 LYS A C 1
ATOM 754 O O . LYS A 1 97 ? -34.961 -9.607 -25.358 1.00 27.11 97 LYS A O 1
ATOM 759 N N . HIS A 1 98 ? -33.135 -10.887 -25.191 1.00 27.06 98 HIS A N 1
ATOM 760 C CA . HIS A 1 98 ? -33.780 -12.202 -25.254 1.00 27.06 98 HIS A CA 1
ATOM 761 C C . HIS A 1 98 ? -34.406 -12.517 -23.882 1.00 27.06 98 HIS A C 1
ATOM 763 O O . HIS A 1 98 ? -33.662 -12.697 -22.921 1.00 27.06 98 HIS A O 1
ATOM 769 N N . CYS A 1 99 ? -35.740 -12.528 -23.780 1.00 24.19 99 CYS A N 1
ATOM 770 C CA . CYS A 1 99 ? -36.544 -13.465 -22.973 1.00 24.19 99 CYS A CA 1
ATOM 771 C C . CYS A 1 99 ? -38.029 -13.043 -22.940 1.00 24.19 99 CYS A C 1
ATOM 773 O O . CYS A 1 99 ? -38.360 -11.972 -22.443 1.00 24.19 99 CYS A O 1
ATOM 775 N N . TYR A 1 100 ? -38.886 -13.972 -23.385 1.00 25.45 100 TYR A N 1
ATOM 776 C CA . TYR A 1 100 ? -40.338 -14.103 -23.161 1.00 25.45 100 TYR A CA 1
ATOM 777 C C . TYR A 1 100 ? -41.340 -13.217 -23.935 1.00 25.45 100 TYR A C 1
ATOM 779 O O . TYR A 1 100 ? -41.850 -12.211 -23.464 1.00 25.45 100 TYR A O 1
ATOM 787 N N . SER A 1 101 ? -41.658 -13.713 -25.136 1.00 27.61 101 SER A N 1
ATOM 788 C CA . SER A 1 101 ? -42.981 -14.121 -25.657 1.00 27.61 101 SER A CA 1
ATOM 789 C C . SER A 1 101 ? -44.293 -13.414 -25.236 1.00 27.61 101 SER A C 1
ATOM 791 O O . SER A 1 101 ? -44.680 -13.454 -24.070 1.00 27.61 101 SER A O 1
ATOM 793 N N . ARG A 1 102 ? -45.071 -13.092 -26.291 1.00 27.14 102 ARG A N 1
ATOM 794 C CA . ARG A 1 102 ? -46.539 -12.892 -26.425 1.00 27.14 102 ARG A CA 1
ATOM 795 C C . ARG A 1 102 ? -47.098 -11.469 -26.209 1.00 27.14 102 ARG A C 1
ATOM 797 O O . ARG A 1 102 ? -47.379 -11.053 -25.095 1.00 27.14 102 ARG A O 1
ATOM 804 N N . SER A 1 103 ? -47.359 -10.783 -27.327 1.00 30.48 103 SER A N 1
ATOM 805 C CA . SER A 1 103 ? -48.387 -9.724 -27.509 1.00 30.48 103 SER A CA 1
ATOM 806 C C . SER A 1 103 ? -49.817 -10.334 -27.474 1.00 30.48 103 SER A C 1
ATOM 808 O O . SER A 1 103 ? -49.870 -11.570 -27.530 1.00 30.48 103 SER A O 1
ATOM 810 N N . PRO A 1 104 ? -50.971 -9.594 -27.472 1.00 36.44 104 PRO A N 1
ATOM 811 C CA . PRO A 1 104 ? -51.241 -8.172 -27.847 1.00 36.44 104 PRO A CA 1
ATOM 812 C C . PRO A 1 104 ? -52.341 -7.468 -26.960 1.00 36.44 104 PRO A C 1
ATOM 814 O O . PRO A 1 104 ? -52.622 -7.994 -25.885 1.00 36.44 104 PRO A O 1
ATOM 817 N N . PRO A 1 105 ? -53.081 -6.395 -27.371 1.00 39.28 105 PRO A N 1
ATOM 818 C CA . PRO A 1 105 ? -52.754 -5.169 -28.133 1.00 39.28 105 PRO A CA 1
ATOM 819 C C . PRO A 1 105 ? -53.108 -3.832 -27.398 1.00 39.28 105 PRO A C 1
ATOM 821 O O . PRO A 1 105 ? -53.984 -3.781 -26.545 1.00 39.28 105 PRO A O 1
ATOM 824 N N . TYR A 1 106 ? -52.442 -2.743 -27.813 1.00 27.03 106 TYR A N 1
ATOM 825 C CA . TYR A 1 106 ? -52.865 -1.320 -27.878 1.00 27.03 106 TYR A CA 1
ATOM 826 C C . TYR A 1 106 ? -53.896 -0.728 -26.875 1.00 27.03 106 TYR A C 1
ATOM 828 O O . TYR A 1 106 ? -55.093 -0.985 -26.974 1.00 27.03 106 TYR A O 1
ATOM 836 N N . GLN A 1 107 ? -53.454 0.253 -26.067 1.00 29.12 107 GLN A N 1
ATOM 837 C CA . GLN A 1 107 ? -54.263 1.411 -25.633 1.00 29.12 107 GLN A CA 1
ATOM 838 C C . GLN A 1 107 ? -53.404 2.701 -25.607 1.00 29.12 107 GLN A C 1
ATOM 840 O O . GLN A 1 107 ? -52.217 2.623 -25.288 1.00 29.12 107 GLN A O 1
ATOM 845 N N . PRO A 1 108 ? -53.965 3.873 -25.974 1.00 29.11 108 PRO A N 1
ATOM 846 C CA . PRO A 1 108 ? -53.221 5.118 -26.171 1.00 29.11 108 PRO A CA 1
ATOM 847 C C . PRO A 1 108 ? -52.834 5.800 -24.850 1.00 29.11 108 PRO A C 1
ATOM 849 O O . PRO A 1 108 ? -53.606 5.843 -23.894 1.00 29.11 108 PRO A O 1
ATOM 852 N N . PHE A 1 109 ? -51.629 6.368 -24.825 1.00 26.86 109 PHE A N 1
ATOM 853 C CA . PHE A 1 109 ? -51.057 7.103 -23.698 1.00 26.86 109 PHE A CA 1
ATOM 854 C C . PHE A 1 109 ? -51.723 8.489 -23.576 1.00 26.86 109 PHE A C 1
ATOM 856 O O . PHE A 1 109 ? -51.492 9.359 -24.414 1.00 26.86 109 PHE A O 1
ATOM 863 N N . TYR A 1 110 ? -52.543 8.705 -22.542 1.00 26.47 110 TYR A N 1
ATOM 864 C CA . TYR A 1 110 ? -53.005 10.037 -22.128 1.00 26.47 110 TYR A CA 1
ATOM 865 C C . TYR A 1 110 ? -52.161 10.528 -20.944 1.00 26.47 110 TYR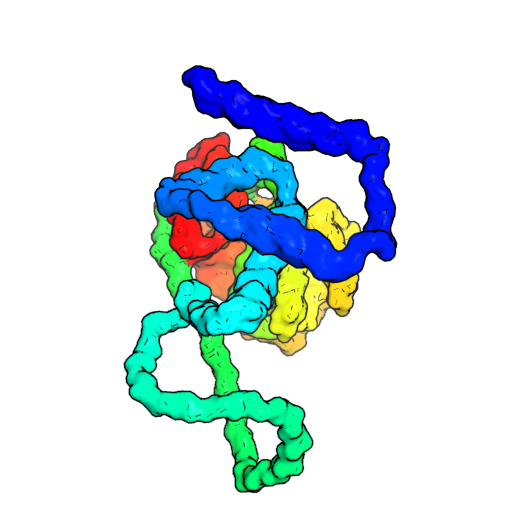 A C 1
ATOM 867 O O . TYR A 1 110 ? -51.727 9.736 -20.113 1.00 26.47 110 TYR A O 1
ATOM 875 N N . GLY A 1 111 ? -51.872 11.832 -20.936 1.00 27.98 111 GLY A N 1
ATOM 876 C CA . GLY A 1 111 ? -50.845 12.482 -20.121 1.00 27.98 111 GLY A CA 1
ATOM 877 C C . GLY A 1 111 ? -50.896 12.245 -18.608 1.00 27.98 111 GLY A C 1
ATOM 878 O O . GLY A 1 111 ? -51.884 11.809 -18.029 1.00 27.98 111 GLY A O 1
ATOM 879 N N . TRP A 1 112 ? -49.777 12.572 -17.965 1.00 28.19 112 TRP A N 1
ATOM 880 C CA . TRP A 1 112 ? -49.570 12.410 -16.531 1.00 28.19 112 TRP A CA 1
ATOM 881 C C . TRP A 1 112 ? -50.450 13.381 -15.730 1.00 28.19 112 TRP A C 1
ATOM 883 O O . TRP A 1 112 ? -50.222 14.589 -15.755 1.00 28.19 112 TRP A O 1
ATOM 893 N N . SER A 1 113 ? -51.402 12.849 -14.963 1.00 26.06 113 SER A N 1
ATOM 894 C CA . SER A 1 113 ? -52.040 13.534 -13.835 1.00 26.06 113 SER A CA 1
ATOM 895 C C . SER A 1 113 ? -51.637 12.833 -12.537 1.00 26.06 113 SER A C 1
ATOM 897 O O . SER A 1 113 ? -51.912 11.648 -12.350 1.00 26.06 113 SER A O 1
ATOM 899 N N . LEU A 1 114 ? -50.952 13.555 -11.648 1.00 27.50 114 LEU A N 1
ATOM 900 C CA . LEU A 1 114 ? -50.612 13.080 -10.307 1.00 27.50 114 LEU A CA 1
ATOM 901 C C . LEU A 1 114 ? -51.861 13.160 -9.415 1.00 27.50 114 LEU A C 1
ATOM 903 O O . LEU A 1 114 ? -52.194 14.227 -8.908 1.00 27.50 114 LEU A O 1
ATOM 907 N N . GLU A 1 115 ? -52.532 12.030 -9.204 1.00 25.41 115 GLU A N 1
ATOM 908 C CA . GLU A 1 115 ? -53.489 11.860 -8.107 1.00 25.41 115 GLU A CA 1
ATOM 909 C C . GLU A 1 115 ? -52.838 11.047 -6.984 1.00 25.41 115 GLU A C 1
ATOM 911 O O . GLU A 1 115 ? -52.534 9.861 -7.127 1.00 25.41 115 GLU A O 1
ATOM 916 N N . CYS A 1 116 ? -52.609 11.695 -5.842 1.00 28.28 116 CYS A N 1
ATOM 917 C CA . CYS A 1 116 ? -52.175 11.027 -4.622 1.00 28.28 116 CYS A CA 1
ATOM 918 C C . CYS A 1 116 ? -53.366 10.301 -3.983 1.00 28.28 116 CYS A C 1
ATOM 920 O O . CYS A 1 116 ? -54.251 10.948 -3.426 1.00 28.28 116 CYS A O 1
ATOM 922 N N . GLN A 1 117 ? -53.361 8.967 -3.997 1.00 28.02 117 GLN A N 1
ATOM 923 C CA . GLN A 1 117 ? -54.244 8.162 -3.148 1.00 28.02 117 GLN A CA 1
ATOM 924 C C . GLN A 1 117 ? -53.489 7.638 -1.914 1.00 28.02 117 GLN A C 1
ATOM 926 O O . GLN A 1 117 ? -52.315 7.273 -2.027 1.00 28.02 117 GLN A O 1
ATOM 931 N N . PRO A 1 118 ? -54.126 7.571 -0.728 1.00 30.30 118 PRO A N 1
ATOM 932 C CA . PRO A 1 118 ? -53.487 7.017 0.456 1.00 30.30 118 PRO A CA 1
ATOM 933 C C . PRO A 1 118 ? -53.355 5.493 0.336 1.00 30.30 118 PRO A C 1
ATOM 935 O O .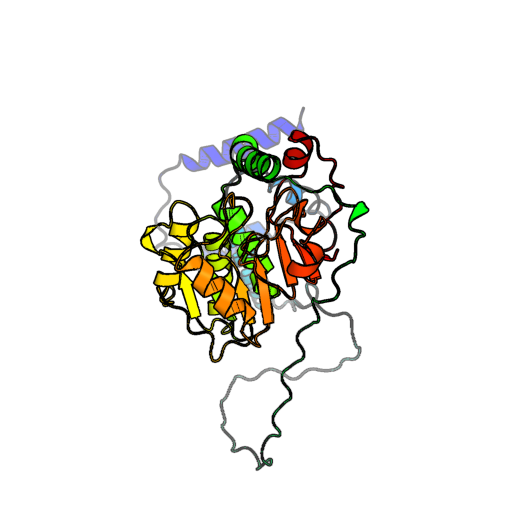 PRO A 1 118 ? -54.307 4.790 -0.001 1.00 30.30 118 PRO A O 1
ATOM 938 N N . ALA A 1 119 ? -52.158 4.979 0.622 1.00 31.53 119 ALA A N 1
ATOM 939 C CA . ALA A 1 119 ? -51.858 3.552 0.562 1.00 31.53 119 ALA A CA 1
ATOM 940 C C . ALA A 1 119 ? -52.605 2.756 1.659 1.00 31.53 119 ALA A C 1
ATOM 942 O O . ALA A 1 119 ? -52.711 3.232 2.792 1.00 31.53 119 ALA A O 1
ATOM 943 N N . PRO A 1 120 ? -53.066 1.521 1.377 1.00 32.03 120 PRO A N 1
ATOM 944 C CA . PRO A 1 120 ? -53.653 0.651 2.392 1.00 32.03 120 PRO A CA 1
ATOM 945 C C . PRO A 1 120 ? -52.591 0.208 3.409 1.00 32.03 120 PRO A C 1
ATOM 947 O O . PRO A 1 120 ? -51.439 -0.059 3.055 1.00 32.03 120 PRO A O 1
ATOM 950 N N . SER A 1 121 ? -52.989 0.109 4.680 1.00 41.06 121 SER A N 1
ATOM 951 C CA . SER A 1 121 ? -52.135 -0.256 5.813 1.00 41.06 121 SER A CA 1
ATOM 952 C C . SER A 1 121 ? -51.527 -1.655 5.646 1.00 41.06 121 SER A C 1
ATOM 954 O O . SER A 1 121 ? -52.127 -2.676 5.976 1.00 41.06 121 SER A O 1
ATOM 956 N N . ARG A 1 122 ? -50.289 -1.715 5.147 1.00 37.22 122 ARG A N 1
ATOM 957 C CA . ARG A 1 122 ? -49.451 -2.918 5.200 1.00 37.22 122 ARG A CA 1
ATOM 958 C C . ARG A 1 122 ? -48.545 -2.837 6.424 1.00 37.22 122 ARG A C 1
ATOM 960 O O . ARG A 1 122 ? -47.913 -1.811 6.666 1.00 37.22 122 ARG A O 1
ATOM 967 N N . GLY A 1 123 ? -48.544 -3.914 7.210 1.00 42.97 123 GLY A N 1
ATOM 968 C CA . GLY A 1 123 ? -47.806 -4.045 8.463 1.00 42.97 123 GLY A CA 1
ATOM 969 C C . GLY A 1 123 ? -46.306 -3.763 8.338 1.00 42.97 123 GLY A C 1
ATOM 970 O O . GLY A 1 123 ? -45.743 -3.737 7.244 1.00 42.97 123 GLY A O 1
ATOM 971 N N . ARG A 1 124 ? -45.684 -3.531 9.503 1.00 32.78 124 ARG A N 1
ATOM 972 C CA . ARG A 1 124 ? -44.261 -3.202 9.698 1.00 32.78 124 ARG A CA 1
ATOM 973 C C . ARG A 1 124 ? -43.362 -3.957 8.701 1.00 32.78 124 ARG A C 1
ATOM 975 O O . ARG A 1 124 ? -43.424 -5.185 8.676 1.00 32.78 124 ARG A O 1
ATOM 982 N N . PRO A 1 125 ? -42.508 -3.271 7.920 1.00 35.28 125 PRO A N 1
ATOM 983 C CA . PRO A 1 125 ? -41.602 -3.960 7.017 1.00 35.28 125 PRO A CA 1
ATOM 984 C C . PRO A 1 125 ? -40.592 -4.763 7.841 1.00 35.28 125 PRO A C 1
ATOM 986 O O . PRO A 1 125 ? -39.882 -4.209 8.685 1.00 35.28 125 PRO A O 1
ATOM 989 N N . GLU A 1 126 ? -40.523 -6.071 7.596 1.00 40.16 126 GLU A N 1
ATOM 990 C CA . GLU A 1 126 ? -39.384 -6.878 8.022 1.00 40.16 126 GLU A CA 1
ATOM 991 C C . GLU A 1 126 ? -38.098 -6.233 7.494 1.00 40.16 126 GLU A C 1
ATOM 993 O O . GLU A 1 126 ? -38.022 -5.811 6.333 1.00 40.16 126 GLU A O 1
ATOM 998 N N . ARG A 1 127 ? -37.077 -6.142 8.356 1.00 37.12 127 ARG A N 1
ATOM 999 C CA . ARG A 1 127 ? -35.730 -5.719 7.963 1.00 37.12 127 ARG A CA 1
ATOM 1000 C C . ARG A 1 127 ? -35.277 -6.607 6.805 1.00 37.12 127 ARG A C 1
ATOM 1002 O O . ARG A 1 127 ? -34.927 -7.766 7.016 1.00 37.12 127 ARG A O 1
ATOM 1009 N N . ARG A 1 128 ? -35.269 -6.062 5.584 1.00 35.75 128 ARG A N 1
ATOM 1010 C CA . ARG A 1 128 ? -34.646 -6.714 4.429 1.00 35.75 128 ARG A CA 1
ATOM 1011 C C . ARG A 1 128 ? -33.211 -7.058 4.819 1.00 35.75 128 ARG A C 1
ATOM 1013 O O . ARG A 1 128 ? -32.443 -6.163 5.171 1.00 35.75 128 ARG A O 1
ATOM 1020 N N . LYS A 1 129 ? -32.864 -8.349 4.772 1.00 34.94 129 LYS A N 1
ATOM 1021 C CA . LYS A 1 129 ? -31.466 -8.785 4.838 1.00 34.94 129 LYS A CA 1
ATOM 1022 C C . LYS A 1 129 ? -30.688 -7.979 3.788 1.00 34.94 129 LYS A C 1
ATOM 1024 O O . LYS A 1 129 ? -31.192 -7.851 2.668 1.00 34.94 129 LYS A O 1
ATOM 1029 N N . PRO A 1 130 ? -29.528 -7.393 4.134 1.00 34.28 130 PRO A N 1
ATOM 1030 C CA . PRO A 1 130 ? -28.734 -6.651 3.168 1.00 34.28 130 PRO A CA 1
ATOM 1031 C C . PRO A 1 130 ? -28.471 -7.543 1.955 1.00 34.28 130 PRO A C 1
ATOM 1033 O O . PRO A 1 130 ? -28.198 -8.736 2.103 1.00 34.28 130 PRO A O 1
ATOM 1036 N N . ALA A 1 131 ? -28.630 -6.970 0.762 1.00 34.44 131 ALA A N 1
ATOM 1037 C CA . ALA A 1 131 ? -28.361 -7.666 -0.484 1.00 34.44 131 ALA A CA 1
ATOM 1038 C C . ALA A 1 131 ? -26.946 -8.257 -0.426 1.00 34.44 131 ALA A C 1
ATOM 1040 O O . ALA A 1 131 ? -25.980 -7.543 -0.152 1.00 34.44 131 ALA A O 1
ATOM 1041 N N . VAL A 1 132 ? -26.841 -9.568 -0.642 1.00 35.88 132 VAL A N 1
ATOM 1042 C CA . VAL A 1 132 ? -25.559 -10.260 -0.764 1.00 35.88 132 VAL A CA 1
ATOM 1043 C C . VAL A 1 132 ? -24.864 -9.673 -1.988 1.00 35.88 132 VAL A C 1
ATOM 1045 O O . VAL A 1 132 ? -25.302 -9.884 -3.117 1.00 35.88 132 VAL A O 1
ATOM 1048 N N . LEU A 1 133 ? -23.820 -8.876 -1.759 1.00 35.75 133 LEU A N 1
ATOM 1049 C CA . LEU A 1 133 ? -22.933 -8.416 -2.823 1.00 35.75 133 LEU A CA 1
ATOM 1050 C C . LEU A 1 133 ? -22.317 -9.647 -3.513 1.00 35.75 133 LEU A C 1
ATOM 1052 O O . LEU A 1 133 ? -22.005 -10.622 -2.820 1.00 35.75 133 LEU A O 1
ATOM 1056 N N . PRO A 1 134 ? -22.128 -9.629 -4.846 1.00 35.12 134 PRO A N 1
ATOM 1057 C CA . PRO A 1 134 ? -21.470 -10.718 -5.556 1.00 35.12 134 PRO A CA 1
ATOM 1058 C C . PRO A 1 134 ? -20.120 -11.036 -4.908 1.00 35.12 134 PRO A C 1
ATOM 1060 O O . PRO A 1 134 ? -19.351 -10.161 -4.499 1.00 35.12 134 PRO A O 1
ATOM 1063 N N . ASN A 1 135 ? -19.862 -12.328 -4.743 1.00 40.44 135 ASN A N 1
ATOM 1064 C CA . ASN A 1 135 ? -18.747 -12.801 -3.952 1.00 40.44 135 ASN A CA 1
ATOM 1065 C C . ASN A 1 135 ? -17.443 -12.726 -4.766 1.00 40.44 135 ASN A C 1
ATOM 1067 O O . ASN A 1 135 ? -16.975 -13.738 -5.265 1.00 40.44 135 ASN A O 1
ATOM 1071 N N . HIS A 1 136 ? -16.811 -11.547 -4.846 1.00 47.25 136 HIS A N 1
ATOM 1072 C CA . HIS A 1 136 ? -15.449 -11.366 -5.398 1.00 47.25 136 HIS A CA 1
ATOM 1073 C C . HIS A 1 136 ? -14.333 -12.151 -4.656 1.00 47.25 136 HIS A C 1
ATOM 1075 O O . HIS A 1 136 ? -13.162 -11.875 -4.852 1.00 47.25 136 HIS A O 1
ATOM 1081 N N . SER A 1 137 ? -14.659 -13.107 -3.777 1.00 49.12 137 SER A N 1
ATOM 1082 C CA . SER A 1 137 ? -13.675 -13.937 -3.054 1.00 49.12 137 SER A CA 1
ATOM 1083 C C . SER A 1 137 ? -13.246 -15.198 -3.821 1.00 49.12 137 SER A C 1
ATOM 1085 O O . SER A 1 137 ? -12.500 -16.025 -3.295 1.00 49.12 137 SER A O 1
ATOM 1087 N N . GLN A 1 138 ? -13.727 -15.367 -5.056 1.00 56.56 138 GLN A N 1
ATOM 1088 C CA . GLN A 1 138 ? -13.465 -16.534 -5.903 1.00 56.56 138 GLN A CA 1
ATOM 1089 C C . GLN A 1 138 ? -12.803 -16.130 -7.224 1.00 56.56 138 GLN A C 1
ATOM 1091 O O . GLN A 1 138 ? -13.183 -16.617 -8.283 1.00 56.56 138 GLN A O 1
ATOM 1096 N N . GLY A 1 139 ? -11.830 -15.222 -7.162 1.00 57.25 139 GLY A N 1
ATOM 1097 C CA . GLY A 1 139 ? -10.935 -14.988 -8.291 1.00 57.25 139 GLY A CA 1
ATOM 1098 C C . GLY A 1 139 ? -10.199 -16.282 -8.655 1.00 57.25 139 GLY A C 1
ATOM 1099 O O . GLY A 1 139 ? -10.074 -17.182 -7.803 1.00 57.25 139 GLY A O 1
ATOM 1100 N N . PRO A 1 140 ? -9.740 -16.411 -9.909 1.00 71.06 140 PRO A N 1
ATOM 1101 C CA . PRO A 1 140 ? -9.016 -17.590 -10.360 1.00 71.06 140 PRO A CA 1
ATOM 1102 C C . PRO A 1 140 ? -7.820 -17.848 -9.435 1.00 71.06 140 PRO A C 1
ATOM 1104 O O . PRO A 1 140 ? -7.076 -16.929 -9.085 1.00 71.06 140 PRO A O 1
ATOM 1107 N N . ARG A 1 141 ? -7.677 -19.104 -8.990 1.00 77.38 141 ARG A N 1
ATOM 1108 C CA . ARG A 1 141 ? -6.522 -19.544 -8.199 1.00 77.38 141 ARG A CA 1
ATOM 1109 C C . ARG A 1 141 ? -5.391 -19.941 -9.132 1.00 77.38 141 ARG A C 1
ATOM 1111 O O . ARG A 1 141 ? -5.605 -20.745 -10.036 1.00 77.38 141 ARG A O 1
ATOM 1118 N N . ILE A 1 142 ? -4.202 -19.422 -8.865 1.00 78.94 142 ILE A N 1
ATOM 1119 C CA . ILE A 1 142 ? -2.970 -19.754 -9.577 1.00 78.94 142 ILE A CA 1
ATOM 1120 C C . ILE A 1 142 ? -1.964 -20.258 -8.547 1.00 78.94 142 ILE A C 1
ATOM 1122 O O . ILE A 1 142 ? -1.893 -19.733 -7.444 1.00 78.94 142 ILE A O 1
ATOM 1126 N N . LEU A 1 143 ? -1.194 -21.293 -8.886 1.00 74.19 143 LEU A N 1
ATOM 1127 C CA . LEU A 1 143 ? -0.147 -21.784 -7.992 1.00 74.19 143 LEU A CA 1
ATOM 1128 C C . LEU A 1 143 ? 0.945 -20.721 -7.842 1.00 74.19 143 LEU A C 1
ATOM 1130 O O . LEU A 1 143 ? 1.413 -20.177 -8.840 1.00 74.19 143 LEU A O 1
ATOM 1134 N N . SER A 1 144 ? 1.417 -20.495 -6.617 1.00 70.88 144 SER A N 1
ATOM 1135 C CA . SER A 1 144 ? 2.501 -19.543 -6.333 1.00 70.88 144 SER A CA 1
ATOM 1136 C C . SER A 1 144 ? 3.770 -19.793 -7.158 1.00 70.88 144 SER A C 1
ATOM 1138 O O . SER A 1 144 ? 4.419 -18.848 -7.588 1.00 70.88 144 SER A O 1
ATOM 1140 N N . THR A 1 145 ? 4.080 -21.052 -7.479 1.00 72.19 145 THR A N 1
ATOM 1141 C CA . THR A 1 145 ? 5.208 -21.443 -8.346 1.00 72.19 145 THR A CA 1
ATOM 1142 C C . THR A 1 145 ? 5.044 -21.048 -9.815 1.00 72.19 145 THR A C 1
ATOM 1144 O O . THR A 1 145 ? 5.989 -21.177 -10.590 1.00 72.19 145 THR A O 1
ATOM 1147 N N . SER A 1 146 ? 3.851 -20.611 -10.223 1.00 78.25 146 SER A N 1
ATOM 1148 C CA . SER A 1 146 ? 3.537 -20.242 -11.607 1.00 78.25 146 SER A CA 1
ATOM 1149 C C . SER A 1 146 ? 3.739 -18.755 -11.897 1.00 78.25 146 SER A C 1
ATOM 1151 O O . SER A 1 146 ? 3.703 -18.377 -13.067 1.00 78.25 146 SER A O 1
ATOM 1153 N N . LEU A 1 147 ? 3.956 -17.920 -10.872 1.00 86.75 147 LEU A N 1
ATOM 1154 C CA . LEU A 1 147 ? 4.238 -16.494 -11.041 1.00 86.75 147 LEU A CA 1
ATOM 1155 C C . LEU A 1 147 ? 5.681 -16.174 -10.639 1.00 86.75 147 LEU A C 1
ATOM 1157 O O . LEU A 1 147 ? 6.131 -16.623 -9.583 1.00 86.75 147 LEU A O 1
ATOM 1161 N N . PRO A 1 148 ? 6.412 -15.374 -11.435 1.00 93.06 148 PRO A N 1
ATOM 1162 C CA . PRO A 1 148 ? 7.663 -14.801 -10.968 1.00 93.06 148 PRO A CA 1
ATOM 1163 C C . PRO A 1 148 ? 7.402 -13.840 -9.804 1.00 93.06 148 PRO A C 1
ATOM 1165 O O . PRO A 1 148 ? 6.378 -13.156 -9.756 1.00 93.06 148 PRO A O 1
ATOM 1168 N N . THR A 1 149 ? 8.360 -13.766 -8.886 1.00 95.31 149 THR A N 1
ATOM 1169 C CA . THR A 1 149 ? 8.350 -12.805 -7.782 1.00 95.31 149 THR A CA 1
ATOM 1170 C C . THR A 1 149 ? 9.256 -11.618 -8.074 1.00 95.31 149 THR A C 1
ATOM 1172 O O . THR A 1 149 ? 10.288 -11.780 -8.724 1.00 95.31 149 THR A O 1
ATOM 1175 N N . LEU A 1 150 ? 8.916 -10.454 -7.526 1.00 95.94 150 LEU A N 1
ATOM 1176 C CA . LEU A 1 150 ? 9.761 -9.263 -7.541 1.00 95.94 150 LEU A CA 1
ATOM 1177 C C . LEU A 1 150 ? 10.588 -9.150 -6.259 1.00 95.94 150 LEU A C 1
ATOM 1179 O O . LEU A 1 150 ? 10.073 -9.365 -5.159 1.00 95.94 150 LEU A O 1
ATOM 1183 N N . THR A 1 151 ? 11.845 -8.738 -6.402 1.00 96.00 151 THR A N 1
ATOM 1184 C CA . THR A 1 151 ? 12.586 -8.068 -5.323 1.00 96.00 151 THR A CA 1
ATOM 1185 C C . THR A 1 151 ? 12.225 -6.580 -5.273 1.00 96.00 151 THR A C 1
ATOM 1187 O O . THR A 1 151 ? 11.730 -6.026 -6.256 1.00 96.00 151 THR A O 1
ATOM 1190 N N . SER A 1 152 ? 12.520 -5.890 -4.173 1.00 95.00 152 SER A N 1
ATOM 1191 C CA . SER A 1 152 ? 12.391 -4.436 -4.040 1.00 95.00 152 SER A CA 1
ATOM 1192 C C . SER A 1 152 ? 13.170 -3.695 -5.119 1.00 95.00 152 SER A C 1
ATOM 1194 O O . SER A 1 152 ? 12.676 -2.712 -5.665 1.00 95.00 152 SER A O 1
ATOM 1196 N N . ALA A 1 153 ? 14.369 -4.177 -5.464 1.00 96.12 153 ALA A N 1
ATOM 1197 C CA . ALA A 1 153 ? 15.179 -3.584 -6.524 1.00 96.12 153 ALA A CA 1
ATOM 1198 C C . ALA A 1 153 ? 14.524 -3.749 -7.905 1.00 96.12 153 ALA A C 1
ATOM 1200 O O . ALA A 1 153 ? 14.483 -2.796 -8.679 1.00 96.12 153 ALA A O 1
ATOM 1201 N N . GLN A 1 154 ? 13.972 -4.930 -8.204 1.00 97.06 154 GLN A N 1
ATOM 1202 C CA . GLN A 1 154 ? 13.242 -5.156 -9.453 1.00 97.06 154 GLN A CA 1
ATOM 1203 C C . GLN A 1 154 ? 11.944 -4.353 -9.507 1.00 97.06 154 GLN A C 1
ATOM 1205 O O . GLN A 1 154 ? 11.634 -3.809 -10.557 1.00 97.06 154 GLN A O 1
ATOM 1210 N N . ALA A 1 155 ? 11.204 -4.248 -8.401 1.00 96.38 155 ALA A N 1
ATOM 1211 C CA . ALA A 1 155 ? 9.990 -3.441 -8.331 1.00 96.38 155 ALA A CA 1
ATOM 1212 C C . ALA A 1 155 ? 10.290 -1.960 -8.614 1.00 96.38 155 ALA A C 1
ATOM 1214 O O . ALA A 1 155 ? 9.661 -1.368 -9.485 1.00 96.38 155 ALA A O 1
ATOM 1215 N N . ALA A 1 156 ? 11.315 -1.394 -7.967 1.00 95.62 156 ALA A N 1
ATOM 1216 C CA . ALA A 1 156 ? 11.735 -0.014 -8.211 1.00 95.62 156 ALA A CA 1
ATOM 1217 C C . ALA A 1 156 ? 12.195 0.216 -9.661 1.00 95.62 156 ALA A C 1
ATOM 1219 O O . ALA A 1 156 ? 11.893 1.251 -10.252 1.00 95.62 156 ALA A O 1
ATOM 1220 N N . GLU A 1 157 ? 12.911 -0.748 -10.246 1.00 97.56 157 GLU A N 1
ATOM 1221 C CA . GLU A 1 157 ? 13.344 -0.660 -11.642 1.00 97.56 157 GLU A CA 1
ATOM 1222 C C . GLU A 1 157 ? 12.170 -0.782 -12.622 1.00 97.56 157 GLU A C 1
ATOM 1224 O O . GLU A 1 157 ? 12.120 -0.051 -13.609 1.00 97.56 157 GLU A O 1
ATOM 1229 N N . VAL A 1 158 ? 11.195 -1.650 -12.340 1.00 97.44 158 VAL A N 1
ATOM 1230 C CA . VAL A 1 158 ? 9.953 -1.739 -13.117 1.00 97.44 158 VAL A CA 1
ATOM 1231 C C . VAL A 1 158 ? 9.209 -0.409 -13.070 1.00 97.44 158 VAL A C 1
ATOM 1233 O O . VAL A 1 158 ? 8.898 0.122 -14.130 1.00 97.44 158 VAL A O 1
ATOM 1236 N N . ASP A 1 159 ? 8.994 0.176 -11.890 1.00 95.94 159 ASP A N 1
ATOM 1237 C CA . ASP A 1 159 ? 8.311 1.469 -11.751 1.00 95.94 159 ASP A CA 1
ATOM 1238 C C . ASP A 1 159 ? 9.030 2.579 -12.536 1.00 95.94 159 ASP A C 1
ATOM 1240 O O . ASP A 1 159 ? 8.400 3.366 -13.249 1.00 95.94 159 ASP A O 1
ATOM 1244 N N . ARG A 1 160 ? 10.370 2.607 -12.472 1.00 97.38 160 ARG A N 1
ATOM 1245 C CA . ARG A 1 160 ? 11.201 3.538 -13.246 1.00 97.38 160 ARG A CA 1
ATOM 1246 C C . ARG A 1 160 ? 11.002 3.353 -14.752 1.00 97.38 160 ARG A C 1
ATOM 1248 O O . ARG A 1 160 ? 10.793 4.330 -15.469 1.00 97.38 160 ARG A O 1
ATOM 1255 N N . LEU A 1 161 ? 11.037 2.112 -15.242 1.00 97.81 161 LEU A N 1
ATOM 1256 C CA . LEU A 1 161 ? 10.831 1.795 -16.657 1.00 97.81 161 LEU A CA 1
ATOM 1257 C C . LEU A 1 161 ? 9.411 2.127 -17.120 1.00 97.81 161 LEU A C 1
ATOM 1259 O O . LEU A 1 161 ? 9.242 2.631 -18.228 1.00 97.81 161 LEU A O 1
ATOM 1263 N N . VAL A 1 162 ? 8.399 1.880 -16.292 1.00 97.56 162 VAL A N 1
ATOM 1264 C CA . VAL A 1 162 ? 6.997 2.221 -16.571 1.00 97.56 162 VAL A CA 1
ATOM 1265 C C . VAL A 1 162 ? 6.847 3.726 -16.814 1.00 97.56 162 VAL A C 1
ATOM 1267 O O . VAL A 1 162 ? 6.271 4.135 -17.827 1.00 97.56 162 VAL A O 1
ATOM 1270 N N . ALA A 1 163 ? 7.465 4.547 -15.964 1.00 95.75 163 ALA A N 1
ATOM 1271 C CA . ALA A 1 163 ? 7.476 5.994 -16.135 1.00 95.75 163 ALA A CA 1
ATOM 1272 C C . ALA A 1 163 ? 8.287 6.442 -17.363 1.00 95.75 163 ALA A C 1
ATOM 1274 O O . ALA A 1 163 ? 7.785 7.196 -18.194 1.00 95.75 163 ALA A O 1
ATOM 1275 N N . GLU A 1 164 ? 9.532 5.984 -17.507 1.00 96.94 164 GLU A N 1
ATOM 1276 C CA . GLU A 1 164 ? 10.446 6.499 -18.534 1.00 96.94 164 GLU A CA 1
ATOM 1277 C C . GLU A 1 164 ? 10.166 5.957 -19.942 1.00 96.94 164 GLU A C 1
ATOM 1279 O O . GLU A 1 164 ? 10.231 6.702 -20.919 1.00 96.94 164 GLU A O 1
ATOM 1284 N N . ARG A 1 165 ? 9.878 4.657 -20.067 1.00 97.12 165 ARG A N 1
ATOM 1285 C CA . ARG A 1 165 ? 9.723 3.979 -21.364 1.00 97.12 165 ARG A CA 1
ATOM 1286 C C . ARG A 1 165 ? 8.285 4.003 -21.867 1.00 97.12 165 ARG A C 1
ATOM 1288 O O . ARG A 1 165 ? 8.082 4.033 -23.078 1.00 97.12 165 ARG A O 1
ATOM 1295 N N . PHE A 1 166 ? 7.307 3.974 -20.963 1.00 96.56 166 PHE A N 1
ATOM 1296 C CA . PHE A 1 166 ? 5.888 3.876 -21.324 1.00 96.56 166 PHE A CA 1
ATOM 1297 C C . PHE A 1 166 ? 5.095 5.146 -21.011 1.00 96.56 166 PHE A C 1
ATOM 1299 O O . PHE A 1 166 ? 3.919 5.213 -21.358 1.00 96.56 166 PHE A O 1
ATOM 1306 N N . ALA A 1 167 ? 5.727 6.160 -20.406 1.00 97.38 167 ALA A N 1
ATOM 1307 C CA . ALA A 1 167 ? 5.085 7.415 -20.020 1.00 97.38 167 ALA A CA 1
ATOM 1308 C C . ALA A 1 167 ? 3.843 7.211 -19.132 1.00 97.38 167 ALA A C 1
ATOM 1310 O O . ALA A 1 167 ? 2.914 8.019 -19.166 1.00 97.38 167 ALA A O 1
ATOM 1311 N N . ILE A 1 168 ? 3.828 6.133 -18.341 1.00 97.75 168 ILE A N 1
ATOM 1312 C CA . ILE A 1 168 ? 2.776 5.853 -17.365 1.00 97.75 168 ILE A CA 1
ATOM 1313 C C . ILE A 1 168 ? 3.254 6.417 -16.021 1.00 97.75 168 ILE A C 1
ATOM 1315 O O . ILE A 1 168 ? 4.192 5.883 -15.427 1.00 97.75 168 ILE A O 1
ATOM 1319 N N . PRO A 1 169 ? 2.666 7.523 -15.546 1.00 96.25 169 PRO A N 1
ATOM 1320 C CA . PRO A 1 169 ? 3.100 8.170 -14.321 1.00 96.25 169 PRO A CA 1
ATOM 1321 C C . PRO A 1 169 ? 2.624 7.389 -13.082 1.00 96.25 169 PRO A C 1
ATOM 1323 O O . PRO A 1 169 ? 1.618 6.675 -13.125 1.00 96.25 169 PRO A O 1
ATOM 1326 N N . VAL A 1 170 ? 3.330 7.553 -11.958 1.00 96.25 170 VAL A N 1
ATOM 1327 C CA . VAL A 1 170 ? 3.060 6.840 -10.690 1.00 96.25 170 VAL A CA 1
ATOM 1328 C C . VAL A 1 170 ? 1.627 7.066 -10.201 1.00 96.25 170 VAL A C 1
ATOM 1330 O O . VAL A 1 170 ? 1.018 6.170 -9.635 1.00 96.25 170 VAL A O 1
ATOM 1333 N N . GLU A 1 171 ? 1.060 8.239 -10.463 1.00 97.31 171 GLU A N 1
ATOM 1334 C CA . GLU A 1 171 ? -0.315 8.609 -10.135 1.00 97.31 171 GLU A CA 1
ATOM 1335 C C . GLU A 1 171 ? -1.338 7.643 -10.748 1.00 97.31 171 GLU A C 1
ATOM 1337 O O . GLU A 1 171 ? -2.340 7.328 -10.113 1.00 97.31 171 GLU A O 1
ATOM 1342 N N . TRP A 1 172 ? -1.099 7.149 -11.968 1.00 98.12 172 TRP A N 1
ATOM 1343 C CA . TRP A 1 172 ? -2.019 6.213 -12.623 1.00 98.12 172 TRP A CA 1
ATOM 1344 C C . TRP A 1 172 ? -1.942 4.826 -11.992 1.00 98.12 172 TRP A C 1
ATOM 1346 O O . TRP A 1 172 ? -2.976 4.201 -11.761 1.00 98.12 172 TRP A O 1
ATOM 1356 N N . LEU A 1 173 ? -0.726 4.373 -11.673 1.00 98.06 173 LEU A N 1
ATOM 1357 C CA . LEU A 1 173 ? -0.510 3.107 -10.975 1.00 98.06 173 LEU A CA 1
ATOM 1358 C C . LEU A 1 173 ? -1.117 3.146 -9.566 1.00 98.06 173 LEU A C 1
ATOM 1360 O O . LEU A 1 173 ? -1.783 2.197 -9.165 1.00 98.06 173 LEU A O 1
ATOM 1364 N N . MET A 1 174 ? -0.943 4.260 -8.851 1.00 98.25 174 MET A N 1
ATOM 1365 C CA . MET A 1 174 ? -1.474 4.485 -7.504 1.00 98.25 174 MET A CA 1
ATOM 1366 C C . MET A 1 174 ? -3.007 4.514 -7.483 1.00 98.25 174 MET A C 1
ATOM 1368 O O . MET A 1 174 ? -3.624 3.900 -6.613 1.00 98.25 174 MET A O 1
ATOM 1372 N N . GLU A 1 175 ? -3.642 5.162 -8.466 1.00 98.19 175 GLU A N 1
ATOM 1373 C CA . GLU A 1 175 ? -5.103 5.132 -8.614 1.00 98.19 175 GLU A CA 1
ATOM 1374 C C . GLU A 1 175 ? -5.610 3.702 -8.833 1.00 98.19 175 GLU A C 1
ATOM 1376 O O . GLU A 1 175 ? -6.559 3.256 -8.178 1.00 98.19 175 GLU A O 1
ATOM 1381 N N . ALA A 1 176 ? -4.957 2.959 -9.732 1.00 98.44 176 ALA A N 1
ATOM 1382 C CA . ALA A 1 176 ? -5.303 1.570 -10.000 1.00 98.44 176 ALA A CA 1
ATOM 1383 C C . ALA A 1 176 ? -5.104 0.698 -8.749 1.00 98.44 176 ALA A C 1
ATOM 1385 O O . ALA A 1 176 ? -6.004 -0.056 -8.376 1.00 98.44 176 ALA A O 1
ATOM 1386 N N . ALA A 1 177 ? -3.980 0.846 -8.045 1.00 98.62 177 ALA A N 1
ATOM 1387 C CA . ALA A 1 177 ? -3.696 0.147 -6.796 1.00 98.62 177 ALA A CA 1
ATOM 1388 C C . ALA A 1 177 ? -4.766 0.420 -5.733 1.00 98.62 177 ALA A C 1
ATOM 1390 O O . ALA A 1 177 ? -5.358 -0.517 -5.186 1.00 98.62 177 ALA A O 1
ATOM 1391 N N . GLY A 1 178 ? -5.080 1.695 -5.493 1.00 98.62 178 GLY A N 1
ATOM 1392 C CA . GLY A 1 178 ? -6.107 2.113 -4.545 1.00 98.62 178 GLY A CA 1
ATOM 1393 C C . GLY A 1 178 ? -7.477 1.510 -4.860 1.00 98.62 178 GLY A C 1
ATOM 1394 O O . GLY A 1 178 ? -8.159 1.008 -3.960 1.00 98.62 178 GLY A O 1
ATOM 1395 N N . TRP A 1 179 ? -7.864 1.481 -6.139 1.00 98.31 179 TRP A N 1
ATOM 1396 C CA . TRP A 1 179 ? -9.087 0.818 -6.597 1.00 98.31 179 TRP A CA 1
ATOM 1397 C C . TRP A 1 179 ? -9.095 -0.682 -6.271 1.00 98.31 179 TRP A C 1
ATOM 1399 O O . TRP A 1 179 ? -10.081 -1.193 -5.720 1.00 98.31 179 TRP A O 1
ATOM 1409 N N . GLN A 1 180 ? -8.003 -1.391 -6.572 1.00 98.38 180 GLN A N 1
ATOM 1410 C CA . GLN A 1 180 ? -7.904 -2.831 -6.328 1.00 98.38 180 GLN A CA 1
ATOM 1411 C C . GLN A 1 180 ? -7.947 -3.171 -4.838 1.00 98.38 180 GLN A C 1
ATOM 1413 O O . GLN A 1 180 ? -8.680 -4.080 -4.434 1.00 98.38 180 GLN A O 1
ATOM 1418 N N . ILE A 1 181 ? -7.228 -2.408 -4.016 1.00 98.75 181 ILE A N 1
ATOM 1419 C CA . ILE A 1 181 ? -7.186 -2.573 -2.561 1.00 98.75 181 ILE A CA 1
ATOM 1420 C C . ILE A 1 181 ? -8.571 -2.320 -1.954 1.00 98.75 181 ILE A C 1
ATOM 1422 O O . ILE A 1 181 ? -9.091 -3.152 -1.203 1.00 98.75 181 ILE A O 1
ATOM 1426 N N . ALA A 1 182 ? -9.223 -1.209 -2.316 1.00 98.56 182 ALA A N 1
ATOM 1427 C CA . ALA A 1 182 ? -10.513 -0.823 -1.748 1.00 98.56 182 ALA A CA 1
ATOM 1428 C C . ALA A 1 182 ? -11.595 -1.903 -1.940 1.00 98.56 182 ALA A C 1
ATOM 1430 O O . ALA A 1 182 ? -12.452 -2.085 -1.069 1.00 98.56 182 ALA A O 1
ATOM 1431 N N . ARG A 1 183 ? -11.556 -2.664 -3.045 1.00 97.38 183 ARG A N 1
ATOM 1432 C CA . ARG A 1 183 ? -12.515 -3.751 -3.338 1.00 97.38 183 ARG A CA 1
ATOM 1433 C C . ARG A 1 183 ? -12.486 -4.892 -2.314 1.00 97.38 183 ARG A C 1
ATOM 1435 O O . ARG A 1 183 ? -13.506 -5.572 -2.142 1.00 97.38 183 ARG A O 1
ATOM 1442 N N . HIS A 1 184 ? -11.372 -5.079 -1.606 1.00 97.88 184 HIS A N 1
ATOM 1443 C CA . HIS A 1 184 ? -11.243 -6.078 -0.537 1.00 97.88 184 HIS A CA 1
ATOM 1444 C C . HIS A 1 184 ? -11.735 -5.585 0.826 1.00 97.88 184 HIS A C 1
ATOM 1446 O O . HIS A 1 184 ? -12.133 -6.389 1.674 1.00 97.88 184 HIS A O 1
ATOM 1452 N N . CYS A 1 185 ? -11.814 -4.270 1.016 1.00 97.69 185 CYS A N 1
ATOM 1453 C CA . CYS A 1 185 ? -12.257 -3.619 2.245 1.00 97.69 185 CYS A CA 1
ATOM 1454 C C . CYS A 1 185 ? -13.797 -3.622 2.376 1.00 97.69 185 CYS A C 1
ATOM 1456 O O . CYS A 1 185 ? -14.501 -2.627 2.172 1.00 97.69 185 CYS A O 1
ATOM 1458 N N . ARG A 1 186 ? -14.357 -4.796 2.698 1.00 93.12 186 ARG A N 1
ATOM 1459 C CA . ARG A 1 186 ? -15.802 -5.012 2.891 1.00 93.12 186 ARG A CA 1
ATOM 1460 C C . ARG A 1 186 ? -16.244 -4.634 4.310 1.00 93.12 186 ARG A C 1
ATOM 1462 O O . ARG A 1 186 ? -16.400 -5.507 5.154 1.00 93.12 186 ARG A O 1
ATOM 1469 N N . GLY A 1 187 ? -16.477 -3.348 4.551 1.00 94.81 187 GLY A N 1
ATOM 1470 C CA . GLY A 1 187 ? -16.994 -2.840 5.828 1.00 94.81 187 GLY A CA 1
ATOM 1471 C C . GLY A 1 187 ? -16.510 -1.426 6.117 1.00 94.81 187 GLY A C 1
ATOM 1472 O O . GLY A 1 187 ? -15.844 -0.817 5.278 1.00 94.81 187 GLY A O 1
ATOM 1473 N N . ARG A 1 188 ? -16.843 -0.901 7.299 1.00 98.06 188 ARG A N 1
ATOM 1474 C CA . ARG A 1 188 ? -16.283 0.358 7.799 1.00 98.06 188 ARG A CA 1
ATOM 1475 C C . ARG A 1 188 ? -14.775 0.194 7.968 1.00 98.06 188 ARG A C 1
ATOM 1477 O O . ARG A 1 188 ? -14.335 -0.606 8.784 1.00 98.06 188 ARG A O 1
ATOM 1484 N N . THR A 1 189 ? -13.989 0.924 7.191 1.00 98.81 189 THR A N 1
ATOM 1485 C CA . THR A 1 189 ? -12.549 0.683 7.056 1.00 98.81 189 THR A CA 1
ATOM 1486 C C . THR A 1 189 ? -11.748 1.847 7.625 1.00 98.81 189 THR A C 1
ATOM 1488 O O . THR A 1 189 ? -11.956 2.991 7.219 1.00 98.81 189 THR A O 1
ATOM 1491 N N . ALA A 1 190 ? -10.845 1.564 8.563 1.00 98.81 190 ALA A N 1
ATOM 1492 C CA . ALA A 1 190 ? -9.807 2.495 8.992 1.00 98.81 190 ALA A CA 1
ATOM 1493 C C . ALA A 1 190 ? -8.578 2.300 8.102 1.00 98.81 190 ALA A C 1
ATOM 1495 O O . ALA A 1 190 ? -8.075 1.184 7.993 1.00 98.81 190 ALA A O 1
ATOM 1496 N N . VAL A 1 191 ? -8.114 3.370 7.460 1.00 98.88 191 VAL A N 1
ATOM 1497 C CA . VAL A 1 191 ? -6.949 3.327 6.570 1.00 98.88 191 VAL A CA 1
ATOM 1498 C C . VAL A 1 191 ? -5.749 3.961 7.258 1.00 98.88 191 VAL A C 1
ATOM 1500 O O . VAL A 1 191 ? -5.819 5.115 7.687 1.00 98.88 191 VAL A O 1
ATOM 1503 N N . LEU A 1 192 ? -4.665 3.197 7.378 1.00 98.81 192 LEU A N 1
ATOM 1504 C CA . LEU A 1 192 ? -3.474 3.549 8.144 1.00 98.81 192 LEU A CA 1
ATOM 1505 C C . LEU A 1 192 ? -2.298 3.731 7.187 1.00 98.81 192 LEU A C 1
ATOM 1507 O O . LEU A 1 192 ? -1.740 2.760 6.687 1.00 98.81 192 LEU A O 1
ATOM 1511 N N . CYS A 1 193 ? -1.955 4.984 6.909 1.00 98.69 193 CYS A N 1
ATOM 1512 C CA . CYS A 1 193 ? -0.999 5.353 5.874 1.00 98.69 193 CYS A CA 1
ATOM 1513 C C . CYS A 1 193 ? 0.376 5.664 6.468 1.00 98.69 193 CYS A C 1
ATOM 1515 O O . CYS A 1 193 ? 0.506 6.380 7.466 1.00 98.69 193 CYS A O 1
ATOM 1517 N N . GLY A 1 194 ? 1.421 5.181 5.804 1.00 97.88 194 GLY A N 1
ATOM 1518 C CA . GLY A 1 194 ? 2.783 5.637 6.046 1.00 97.88 194 GLY A CA 1
ATOM 1519 C C . GLY A 1 194 ? 3.063 6.949 5.333 1.00 97.88 194 GLY A C 1
ATOM 1520 O O . GLY A 1 194 ? 2.146 7.680 4.991 1.00 97.88 194 GLY A O 1
ATOM 1521 N N . LYS A 1 195 ? 4.344 7.237 5.093 1.00 94.69 195 LYS A N 1
ATOM 1522 C CA . LYS A 1 195 ? 4.803 8.476 4.433 1.00 94.69 195 LYS A CA 1
ATOM 1523 C C . LYS A 1 195 ? 5.090 8.342 2.931 1.00 94.69 195 LYS A C 1
ATOM 1525 O O . LYS A 1 195 ? 5.261 9.345 2.255 1.00 94.69 195 LYS A O 1
ATOM 1530 N N . GLY A 1 196 ? 5.237 7.112 2.435 1.00 93.69 196 GLY A N 1
ATOM 1531 C CA . GLY A 1 196 ? 5.673 6.831 1.061 1.00 93.69 196 GLY A CA 1
ATOM 1532 C C . GLY A 1 196 ? 4.532 6.435 0.125 1.00 93.69 196 GLY A C 1
ATOM 1533 O O . GLY A 1 196 ? 3.360 6.599 0.461 1.00 93.69 196 GLY A O 1
ATOM 1534 N N . ASN A 1 197 ? 4.886 5.842 -1.019 1.00 95.19 197 ASN A N 1
ATOM 1535 C CA . ASN A 1 197 ? 3.926 5.434 -2.051 1.00 95.19 197 ASN A CA 1
ATOM 1536 C C . ASN A 1 197 ? 2.872 4.442 -1.545 1.00 95.19 197 ASN A C 1
ATOM 1538 O O . ASN A 1 197 ? 1.710 4.644 -1.859 1.00 95.19 197 ASN A O 1
ATOM 1542 N N . ASN A 1 198 ? 3.229 3.490 -0.668 1.00 97.44 198 ASN A N 1
ATOM 1543 C CA . ASN A 1 198 ? 2.227 2.585 -0.078 1.00 97.44 198 ASN A CA 1
ATOM 1544 C C . ASN A 1 198 ? 1.150 3.360 0.705 1.00 97.44 198 ASN A C 1
ATOM 1546 O O . ASN A 1 198 ? -0.034 3.048 0.640 1.00 97.44 198 ASN A O 1
ATOM 1550 N N . GLY A 1 199 ? 1.549 4.436 1.397 1.00 98.19 199 GLY A N 1
ATOM 1551 C CA . GLY A 1 199 ? 0.605 5.353 2.036 1.00 98.19 199 GLY A CA 1
ATOM 1552 C C . GLY A 1 199 ? -0.276 6.076 1.015 1.00 98.19 199 GLY A C 1
ATOM 1553 O O . GLY A 1 199 ? -1.466 6.239 1.255 1.00 98.19 199 GLY A O 1
ATOM 1554 N N . GLY A 1 200 ? 0.281 6.450 -0.138 1.00 98.44 200 GLY A N 1
ATOM 1555 C CA . GLY A 1 200 ? -0.466 6.973 -1.284 1.00 98.44 200 GLY A CA 1
ATOM 1556 C C . GLY A 1 200 ? -1.509 5.993 -1.833 1.00 98.44 200 GLY A C 1
ATOM 1557 O O . GLY A 1 200 ? -2.660 6.384 -2.010 1.00 98.44 200 GLY A O 1
ATOM 1558 N N . ASP A 1 201 ? -1.157 4.716 -1.998 1.00 98.75 201 ASP A N 1
ATOM 1559 C CA . ASP A 1 201 ? -2.095 3.662 -2.417 1.00 98.75 201 ASP A CA 1
ATOM 1560 C C . ASP A 1 201 ? -3.241 3.512 -1.400 1.00 98.75 201 ASP A C 1
ATOM 1562 O O . ASP A 1 201 ? -4.417 3.396 -1.761 1.00 98.75 201 ASP A O 1
ATOM 1566 N N . GLY A 1 202 ? -2.915 3.606 -0.105 1.00 98.81 202 GLY A N 1
ATOM 1567 C CA . GLY A 1 202 ? -3.889 3.686 0.982 1.00 98.81 202 GLY A CA 1
ATOM 1568 C C . GLY A 1 202 ? -4.814 4.904 0.871 1.00 98.81 202 GLY A C 1
ATOM 1569 O O . GLY A 1 202 ? -6.030 4.766 1.007 1.00 98.81 202 GLY A O 1
ATOM 1570 N N . LEU A 1 203 ? -4.279 6.093 0.584 1.00 98.88 203 LEU A N 1
ATOM 1571 C CA . LEU A 1 203 ? -5.068 7.318 0.400 1.00 98.88 203 LEU A CA 1
ATOM 1572 C C . LEU A 1 203 ? -6.013 7.221 -0.808 1.00 98.88 203 LEU A C 1
ATOM 1574 O O . LEU A 1 203 ? -7.193 7.568 -0.685 1.00 98.88 203 LEU A O 1
ATOM 1578 N N . ALA A 1 204 ? -5.542 6.675 -1.932 1.00 98.81 204 ALA A N 1
ATOM 1579 C CA . ALA A 1 204 ? -6.373 6.397 -3.101 1.00 98.81 204 ALA A CA 1
ATOM 1580 C C . ALA A 1 204 ? -7.500 5.405 -2.751 1.00 98.81 204 ALA A C 1
ATOM 1582 O O . ALA A 1 204 ? -8.682 5.660 -3.015 1.00 98.81 204 ALA A O 1
ATOM 1583 N N . ALA A 1 205 ? -7.177 4.315 -2.041 1.00 98.88 205 ALA A N 1
ATOM 1584 C CA . ALA A 1 205 ? -8.178 3.376 -1.539 1.00 98.88 205 ALA A CA 1
ATOM 1585 C C . ALA A 1 205 ? -9.194 4.064 -0.610 1.00 98.88 205 ALA A C 1
ATOM 1587 O O . ALA A 1 205 ? -10.404 3.833 -0.717 1.00 98.88 205 ALA A O 1
ATOM 1588 N N . ALA A 1 206 ? -8.736 4.956 0.272 1.00 98.81 206 ALA A N 1
ATOM 1589 C CA . ALA A 1 206 ? -9.593 5.715 1.173 1.00 98.81 206 ALA A CA 1
ATOM 1590 C C . ALA A 1 206 ? -10.572 6.629 0.422 1.00 98.81 206 ALA A C 1
ATOM 1592 O O . ALA A 1 206 ? -11.734 6.735 0.826 1.00 98.81 206 ALA A O 1
ATOM 1593 N N . ARG A 1 207 ? -10.155 7.241 -0.694 1.00 98.25 207 ARG A N 1
ATOM 1594 C CA . ARG A 1 207 ? -11.024 8.066 -1.548 1.00 98.25 207 ARG A CA 1
ATOM 1595 C C . ARG A 1 207 ? -12.166 7.241 -2.145 1.00 98.25 207 ARG A C 1
ATOM 1597 O O . ARG A 1 207 ? -13.330 7.652 -2.066 1.00 98.25 207 ARG A O 1
ATOM 1604 N N . HIS A 1 208 ? -11.878 6.039 -2.647 1.00 98.56 208 HIS A N 1
ATOM 1605 C CA . HIS A 1 208 ? -12.917 5.110 -3.107 1.00 98.56 208 HIS A CA 1
ATOM 1606 C C . HIS A 1 208 ? -13.835 4.655 -1.965 1.00 98.56 208 HIS A C 1
ATOM 1608 O O . HIS A 1 208 ? -15.061 4.706 -2.093 1.00 98.56 208 HIS A O 1
ATOM 1614 N N . LEU A 1 209 ? -13.267 4.280 -0.816 1.00 98.75 209 LEU A N 1
ATOM 1615 C CA . LEU A 1 209 ? -14.033 3.854 0.359 1.00 98.75 209 LEU A CA 1
ATOM 1616 C C . LEU A 1 209 ? -14.950 4.961 0.889 1.00 98.75 209 LEU A C 1
ATOM 1618 O O . LEU A 1 209 ? -16.086 4.676 1.278 1.00 98.75 209 LEU A O 1
ATOM 1622 N N . SER A 1 210 ? -14.496 6.216 0.864 1.00 98.38 210 SER A N 1
ATOM 1623 C CA . SER A 1 210 ? -15.296 7.389 1.226 1.00 98.38 210 SER A CA 1
ATOM 1624 C C . SER A 1 210 ? -16.509 7.503 0.310 1.00 98.38 210 SER A C 1
ATOM 1626 O O . SER A 1 210 ? -17.653 7.522 0.771 1.00 98.38 210 SER A O 1
ATOM 1628 N N . ARG A 1 211 ? -16.281 7.440 -1.009 1.00 97.12 211 ARG A N 1
ATOM 1629 C CA . ARG A 1 211 ? -17.346 7.508 -2.015 1.00 97.12 211 ARG A CA 1
ATOM 1630 C C . ARG A 1 211 ? -18.379 6.389 -1.869 1.00 97.12 211 ARG A C 1
ATOM 1632 O O . ARG A 1 211 ? -19.554 6.609 -2.172 1.00 97.12 211 ARG A O 1
ATOM 1639 N N . TRP A 1 212 ? -17.952 5.210 -1.424 1.00 97.81 212 TRP A N 1
ATOM 1640 C CA . TRP A 1 212 ? -18.811 4.046 -1.198 1.00 97.81 212 TRP A CA 1
ATOM 1641 C C . TRP A 1 212 ? -19.494 4.028 0.176 1.00 97.81 212 TRP A C 1
ATOM 1643 O O . TRP A 1 212 ? -20.211 3.073 0.476 1.00 97.81 212 TRP A O 1
ATOM 1653 N N . GLY A 1 213 ? -19.280 5.045 1.020 1.00 97.69 213 GLY A N 1
ATOM 1654 C CA . GLY A 1 213 ? -19.849 5.110 2.370 1.00 97.69 213 GLY A CA 1
ATOM 1655 C C . GLY A 1 213 ? -19.272 4.061 3.325 1.00 97.69 213 GLY A C 1
ATOM 1656 O O . GLY A 1 213 ? -19.955 3.623 4.249 1.00 97.69 213 GLY A O 1
ATOM 1657 N N . ARG A 1 214 ? -18.037 3.616 3.070 1.00 98.31 214 ARG A N 1
ATOM 1658 C CA . ARG A 1 214 ? -17.334 2.563 3.820 1.00 98.31 214 ARG A CA 1
ATOM 1659 C C . ARG A 1 214 ? -16.102 3.064 4.557 1.00 98.31 214 ARG A C 1
ATOM 1661 O O . ARG A 1 214 ? -15.510 2.308 5.315 1.00 98.31 214 ARG A O 1
ATOM 1668 N N . LEU A 1 215 ? -15.698 4.312 4.368 1.00 98.56 215 LEU A N 1
ATOM 1669 C CA . LEU A 1 215 ? -14.580 4.866 5.116 1.00 98.56 215 LEU A CA 1
ATOM 1670 C C . LEU A 1 215 ? -14.988 5.143 6.570 1.00 98.56 215 LEU A C 1
ATOM 1672 O O . LEU A 1 215 ? -15.984 5.817 6.823 1.00 98.56 215 LEU A O 1
ATOM 1676 N N . HIS A 1 216 ? -14.212 4.625 7.521 1.00 98.25 216 HIS A N 1
ATOM 1677 C CA . HIS A 1 216 ? -14.343 4.951 8.939 1.00 98.25 216 HIS A CA 1
ATOM 1678 C C . HIS A 1 216 ? -13.453 6.132 9.327 1.00 98.25 216 HIS A C 1
ATOM 1680 O O . HIS A 1 216 ? -13.948 7.098 9.904 1.00 98.25 216 HIS A O 1
ATOM 1686 N N . LEU A 1 217 ? -12.158 6.039 9.014 1.00 98.12 217 LEU A N 1
ATOM 1687 C CA . LEU A 1 217 ? -11.165 7.088 9.228 1.00 98.12 217 LEU A CA 1
ATOM 1688 C C . LEU A 1 217 ? -9.971 6.896 8.297 1.00 98.12 217 LEU A C 1
ATOM 1690 O O . LEU A 1 217 ? -9.757 5.803 7.766 1.00 98.12 217 LEU A O 1
ATOM 1694 N N . VAL A 1 218 ? -9.163 7.947 8.190 1.00 98.75 218 VAL A N 1
ATOM 1695 C CA . VAL A 1 218 ? -7.812 7.893 7.629 1.00 98.75 218 VAL A CA 1
ATOM 1696 C C . VAL A 1 218 ? -6.855 8.491 8.643 1.00 98.75 218 VAL A C 1
ATOM 1698 O O . VAL A 1 218 ? -7.103 9.584 9.159 1.00 98.75 218 VAL A O 1
ATOM 1701 N N . ALA A 1 219 ? -5.771 7.781 8.920 1.00 98.69 219 ALA A N 1
ATOM 1702 C CA . ALA A 1 219 ? -4.665 8.280 9.717 1.00 98.69 219 ALA A CA 1
ATOM 1703 C C . ALA A 1 219 ? -3.367 8.152 8.916 1.00 98.69 219 ALA A C 1
ATOM 1705 O O . ALA A 1 219 ? -3.170 7.160 8.217 1.00 98.69 219 ALA A O 1
ATOM 1706 N N . ALA A 1 220 ? -2.487 9.143 9.024 1.00 98.50 220 ALA A N 1
ATOM 1707 C CA . ALA A 1 220 ? -1.153 9.111 8.436 1.00 98.50 220 ALA A CA 1
ATOM 1708 C C . ALA A 1 220 ? -0.087 9.289 9.521 1.00 98.50 220 ALA A C 1
ATOM 1710 O O . ALA A 1 220 ? -0.254 10.117 10.420 1.00 98.50 220 ALA A O 1
ATOM 1711 N N . LEU A 1 221 ? 1.016 8.539 9.421 1.00 97.69 221 LEU A N 1
ATOM 1712 C CA . LEU A 1 221 ? 2.152 8.689 10.339 1.00 97.69 221 LEU A CA 1
ATOM 1713 C C . LEU A 1 221 ? 2.677 10.128 10.350 1.00 97.69 221 LEU A C 1
ATOM 1715 O O . LEU A 1 221 ? 2.954 10.677 11.415 1.00 97.69 221 LEU A O 1
ATOM 1719 N N . ASP A 1 222 ? 2.781 10.722 9.161 1.00 96.62 222 ASP A N 1
ATOM 1720 C CA . ASP A 1 222 ? 3.141 12.118 8.967 1.00 96.62 222 ASP A CA 1
ATOM 1721 C C . ASP A 1 222 ? 2.533 12.637 7.658 1.00 96.62 222 ASP A C 1
ATOM 1723 O O . ASP A 1 222 ? 3.023 12.359 6.564 1.00 96.62 222 ASP A O 1
ATOM 1727 N N . ARG A 1 223 ? 1.455 13.418 7.777 1.00 95.06 223 ARG A N 1
ATOM 1728 C CA . ARG A 1 223 ? 0.784 14.067 6.642 1.00 95.06 223 ARG A CA 1
ATOM 1729 C C . ARG A 1 223 ? 1.703 15.036 5.887 1.00 95.06 223 ARG A C 1
ATOM 1731 O O . ARG A 1 223 ? 1.499 15.237 4.689 1.00 95.06 223 ARG A O 1
ATOM 1738 N N . SER A 1 224 ? 2.666 15.661 6.566 1.00 96.12 224 SER A N 1
ATOM 1739 C CA . SER A 1 224 ? 3.567 16.660 5.975 1.00 96.12 224 SER A CA 1
ATOM 1740 C C . SER A 1 224 ? 4.691 16.035 5.148 1.00 96.12 224 SER A C 1
ATOM 1742 O O . SER A 1 224 ? 5.243 16.700 4.278 1.00 96.12 224 SER A O 1
ATOM 1744 N N . ALA A 1 225 ? 4.973 14.749 5.371 1.00 95.94 225 ALA A N 1
ATOM 1745 C CA . ALA A 1 225 ? 5.988 13.994 4.646 1.00 95.94 225 ALA A CA 1
ATOM 1746 C C . ALA A 1 225 ? 5.512 13.448 3.288 1.00 95.94 225 ALA A C 1
ATOM 1748 O O . ALA A 1 225 ? 6.300 12.817 2.587 1.00 95.94 225 ALA A O 1
ATOM 1749 N N . PHE A 1 226 ? 4.239 13.638 2.918 1.00 97.38 226 PHE A N 1
ATOM 1750 C CA . PHE A 1 226 ? 3.759 13.212 1.606 1.00 97.38 226 PHE A CA 1
ATOM 1751 C C . PHE A 1 226 ? 4.305 14.101 0.495 1.00 97.38 226 PHE A C 1
ATOM 1753 O O . PHE A 1 226 ? 4.149 15.321 0.517 1.00 97.38 226 PHE A O 1
ATOM 1760 N N . GLU A 1 227 ? 4.842 13.454 -0.533 1.00 95.94 227 GLU A N 1
ATOM 1761 C CA . GLU A 1 227 ? 5.354 14.084 -1.746 1.00 95.94 227 GLU A CA 1
ATOM 1762 C C . GLU A 1 227 ? 4.734 13.429 -2.993 1.00 95.94 227 GLU A C 1
ATOM 1764 O O . GLU A 1 227 ? 4.101 12.371 -2.917 1.00 95.94 227 GLU A O 1
ATOM 1769 N N . GLY A 1 228 ? 4.890 14.068 -4.156 1.00 96.69 228 GLY A N 1
ATOM 1770 C CA . GLY A 1 228 ? 4.517 13.491 -5.451 1.00 96.69 228 GLY A CA 1
ATOM 1771 C C . GLY A 1 228 ? 3.064 13.005 -5.534 1.00 96.69 228 GLY A C 1
ATOM 1772 O O . GLY A 1 228 ? 2.122 13.757 -5.271 1.00 96.69 228 GLY A O 1
ATOM 1773 N N . ALA A 1 229 ? 2.874 11.752 -5.956 1.00 96.81 229 ALA A N 1
ATOM 1774 C CA . ALA A 1 229 ? 1.556 11.141 -6.125 1.00 96.81 229 ALA A CA 1
ATOM 1775 C C . ALA A 1 229 ? 0.780 11.035 -4.797 1.00 96.81 229 ALA A C 1
ATOM 1777 O O . ALA A 1 229 ? -0.380 11.439 -4.737 1.00 96.81 229 ALA A O 1
ATOM 1778 N N . ALA A 1 230 ? 1.441 10.624 -3.707 1.00 97.88 230 ALA A N 1
ATOM 1779 C CA . ALA A 1 230 ? 0.807 10.512 -2.392 1.00 97.88 230 ALA A CA 1
ATOM 1780 C C . ALA A 1 230 ? 0.300 11.870 -1.871 1.00 97.88 230 ALA A C 1
ATOM 1782 O O . ALA A 1 230 ? -0.783 11.952 -1.291 1.00 97.88 230 ALA A O 1
ATOM 1783 N N . ALA A 1 231 ? 1.041 12.957 -2.123 1.00 98.25 231 ALA A N 1
ATOM 1784 C CA . ALA A 1 231 ? 0.603 14.306 -1.759 1.00 98.25 231 ALA A CA 1
ATOM 1785 C C . ALA A 1 231 ? -0.671 14.729 -2.504 1.00 98.25 231 ALA A C 1
ATOM 1787 O O . ALA A 1 231 ? -1.550 15.355 -1.907 1.00 98.25 231 ALA A O 1
ATOM 1788 N N . ARG A 1 232 ? -0.785 14.366 -3.790 1.00 98.06 232 ARG A N 1
ATOM 1789 C CA . ARG A 1 232 ? -1.977 14.651 -4.603 1.00 98.06 232 ARG A CA 1
ATOM 1790 C C . ARG A 1 232 ? -3.192 13.860 -4.127 1.00 98.06 232 ARG A C 1
ATOM 1792 O O . ARG A 1 232 ? -4.268 14.444 -4.028 1.00 98.06 232 ARG A O 1
ATOM 1799 N N . GLU A 1 233 ? -3.026 12.585 -3.775 1.00 98.38 233 GLU A N 1
ATOM 1800 C CA . GLU A 1 233 ? -4.116 11.794 -3.184 1.00 98.38 233 GLU A CA 1
ATOM 1801 C C . GLU A 1 233 ? -4.557 12.361 -1.832 1.00 98.38 233 GLU A C 1
ATOM 1803 O O . GLU A 1 233 ? -5.755 12.503 -1.585 1.00 98.38 233 GLU A O 1
ATOM 1808 N N . ALA A 1 234 ? -3.609 12.763 -0.978 1.00 98.50 234 ALA A N 1
ATOM 1809 C CA . ALA A 1 234 ? -3.926 13.394 0.300 1.00 98.50 234 ALA A CA 1
ATOM 1810 C C . ALA A 1 234 ? -4.737 14.687 0.106 1.00 98.50 234 ALA A C 1
ATOM 1812 O O . ALA A 1 234 ? -5.769 14.876 0.750 1.00 98.50 234 ALA A O 1
ATOM 1813 N N . GLU A 1 235 ? -4.310 15.547 -0.821 1.00 98.38 235 GLU A N 1
ATOM 1814 C CA . GLU A 1 235 ? -5.017 16.782 -1.156 1.00 98.38 235 GLU A CA 1
ATOM 1815 C C . GLU A 1 235 ? -6.419 16.512 -1.728 1.00 98.38 235 GLU A C 1
ATOM 1817 O O . GLU A 1 235 ? -7.392 17.150 -1.319 1.00 98.38 235 GLU A O 1
ATOM 1822 N N . ALA A 1 236 ? -6.549 15.568 -2.664 1.00 98.00 236 ALA A N 1
ATOM 1823 C CA . ALA A 1 236 ? -7.833 15.205 -3.259 1.00 98.00 236 ALA A CA 1
ATOM 1824 C C . ALA A 1 236 ? -8.811 14.663 -2.205 1.00 98.00 236 ALA A C 1
ATOM 1826 O O . ALA A 1 236 ? -9.990 15.030 -2.188 1.00 98.00 236 ALA A O 1
ATOM 1827 N N . LEU A 1 237 ? -8.313 13.824 -1.297 1.00 98.19 237 LEU A N 1
ATOM 1828 C CA . LEU A 1 237 ? -9.078 13.260 -0.196 1.00 98.19 237 LEU A CA 1
ATOM 1829 C C . LEU A 1 237 ? -9.550 14.352 0.781 1.00 98.19 237 LEU A C 1
ATOM 1831 O O . LEU A 1 237 ? -10.737 14.403 1.114 1.00 98.19 237 LEU A O 1
ATOM 1835 N N . GLU A 1 238 ? -8.677 15.281 1.167 1.00 98.19 238 GLU A N 1
ATOM 1836 C CA . GLU A 1 238 ? -9.024 16.418 2.032 1.00 98.19 238 GLU A CA 1
ATOM 1837 C C . GLU A 1 238 ? -10.056 17.343 1.378 1.00 98.19 238 GLU A C 1
ATOM 1839 O O . GLU A 1 238 ? -11.059 17.705 2.000 1.00 98.19 238 GLU A O 1
ATOM 1844 N N . ARG A 1 239 ? -9.889 17.649 0.086 1.00 98.06 239 ARG A N 1
ATOM 1845 C CA . ARG A 1 239 ? -10.863 18.424 -0.703 1.00 98.06 239 ARG A CA 1
ATOM 1846 C C . ARG A 1 239 ? -12.208 17.707 -0.864 1.00 98.06 239 ARG A C 1
ATOM 1848 O O . ARG A 1 239 ? -13.216 18.368 -1.102 1.00 98.06 239 ARG A O 1
ATOM 1855 N N . SER A 1 240 ? -12.248 16.384 -0.696 1.00 95.75 240 SER A N 1
ATOM 1856 C CA . SER A 1 240 ? -13.491 15.598 -0.656 1.00 95.75 240 SER A CA 1
ATOM 1857 C C . SER A 1 240 ? -14.191 15.607 0.714 1.00 95.75 240 SER A C 1
ATOM 1859 O O . SER A 1 240 ? -15.249 14.997 0.867 1.00 95.75 240 SER A O 1
ATOM 1861 N N . GLY A 1 241 ? -13.632 16.316 1.702 1.00 97.12 241 GLY A N 1
ATOM 1862 C CA . GLY A 1 241 ? -14.200 16.466 3.043 1.00 97.12 241 GLY A CA 1
ATOM 1863 C C . GLY A 1 241 ? -13.732 15.417 4.054 1.00 97.12 241 GLY A C 1
ATOM 1864 O O . GLY A 1 241 ? -14.320 15.310 5.129 1.00 97.12 241 GLY A O 1
ATOM 1865 N N . VAL A 1 242 ? -12.693 14.640 3.737 1.00 98.12 242 VAL A N 1
ATOM 1866 C CA . VAL A 1 242 ? -12.120 13.637 4.645 1.00 98.12 242 VAL A CA 1
ATOM 1867 C C . VAL A 1 242 ? -10.892 14.212 5.346 1.00 98.12 242 VAL A C 1
ATOM 1869 O O . VAL A 1 242 ? -9.919 14.591 4.707 1.00 98.12 242 VAL A O 1
ATOM 1872 N N . THR A 1 243 ? -10.902 14.237 6.676 1.00 98.06 243 THR A N 1
ATOM 1873 C CA . THR A 1 243 ? -9.737 14.656 7.467 1.00 98.06 243 THR A CA 1
ATOM 1874 C C . THR A 1 243 ? -8.736 13.512 7.618 1.00 98.06 243 THR A C 1
ATOM 1876 O O . THR A 1 243 ? -9.095 12.447 8.125 1.00 98.06 243 THR A O 1
ATOM 1879 N N . ILE A 1 244 ? -7.474 13.755 7.257 1.00 98.44 244 ILE A N 1
ATOM 1880 C CA . ILE A 1 244 ? -6.355 12.851 7.548 1.00 98.44 244 ILE A CA 1
ATOM 1881 C C . ILE A 1 244 ? -5.855 13.151 8.962 1.00 98.44 244 ILE A C 1
ATOM 1883 O O . ILE A 1 244 ? -5.398 14.255 9.256 1.00 98.44 244 ILE A O 1
ATOM 1887 N N . ARG A 1 245 ? -5.982 12.178 9.863 1.00 98.12 245 ARG A N 1
ATOM 1888 C CA . ARG A 1 245 ? -5.620 12.326 11.277 1.00 98.12 245 ARG A CA 1
ATOM 1889 C C . ARG A 1 245 ? -4.159 11.959 11.517 1.00 98.12 245 ARG A C 1
ATOM 1891 O O . ARG A 1 245 ? -3.589 11.154 10.787 1.00 98.12 245 ARG A O 1
ATOM 1898 N N . SER A 1 246 ? -3.580 12.500 12.586 1.00 96.94 246 SER A N 1
ATOM 1899 C CA . SER A 1 246 ? -2.280 12.043 13.077 1.00 96.94 246 SER A CA 1
ATOM 1900 C C . SER A 1 246 ? -2.399 10.816 13.975 1.00 96.94 246 SER A C 1
ATOM 1902 O O . SER A 1 246 ? -1.429 10.092 14.082 1.00 96.94 246 SER A O 1
ATOM 1904 N N . GLU A 1 247 ? -3.541 10.566 14.621 1.00 96.19 247 GLU A N 1
ATOM 1905 C CA . GLU A 1 247 ? -3.731 9.436 15.544 1.00 96.19 247 GLU A CA 1
ATOM 1906 C C . GLU A 1 247 ? -4.754 8.429 15.020 1.00 96.19 247 GLU A C 1
ATOM 1908 O O . GLU A 1 247 ? -5.681 8.784 14.282 1.00 96.19 247 GLU A O 1
ATOM 1913 N N . ILE A 1 248 ? -4.595 7.172 15.441 1.00 96.19 248 ILE A N 1
ATOM 1914 C CA . ILE A 1 248 ? -5.500 6.073 15.093 1.00 96.19 248 ILE A CA 1
ATOM 1915 C C . ILE A 1 248 ? -6.631 5.939 16.108 1.00 96.19 248 ILE A C 1
ATOM 1917 O O . ILE A 1 248 ? -6.439 6.082 17.312 1.00 96.19 248 ILE A O 1
ATOM 1921 N N . GLU A 1 249 ? -7.817 5.599 15.613 1.00 92.94 249 GLU A N 1
ATOM 1922 C CA . GLU A 1 249 ? -8.988 5.262 16.422 1.00 92.94 249 GLU A CA 1
ATOM 1923 C C . GLU A 1 249 ? -9.626 3.999 15.833 1.00 92.94 249 GLU A C 1
ATOM 1925 O O . GLU A 1 249 ? -10.513 4.055 14.991 1.00 92.94 249 GLU A O 1
ATOM 1930 N N . LEU A 1 250 ? -9.122 2.823 16.210 1.00 94.69 250 LEU A N 1
ATOM 1931 C CA . LEU A 1 250 ? -9.522 1.564 15.558 1.00 94.69 250 LEU A CA 1
ATOM 1932 C C . LEU A 1 250 ? -10.953 1.116 15.931 1.00 94.69 250 LEU A C 1
ATOM 1934 O O . LEU A 1 250 ? -11.537 0.248 15.275 1.00 94.69 250 LEU A O 1
ATOM 1938 N N . GLY A 1 251 ? -11.525 1.682 16.998 1.00 92.31 251 GLY A N 1
ATOM 1939 C CA . GLY A 1 251 ? -12.854 1.337 17.499 1.00 92.31 251 GLY A CA 1
ATOM 1940 C C . GLY A 1 251 ? -13.967 1.705 16.515 1.00 92.31 251 GLY A C 1
ATOM 1941 O O . GLY A 1 251 ? -14.104 2.853 16.118 1.00 92.31 251 GLY A O 1
ATOM 1942 N N . GLY A 1 252 ? -14.810 0.735 16.150 1.00 92.19 252 GLY A N 1
ATOM 1943 C CA . GLY A 1 252 ? -15.912 0.950 15.202 1.00 92.19 252 GLY A CA 1
ATOM 1944 C C . GLY A 1 252 ? -15.531 0.797 13.723 1.00 92.19 252 GLY A C 1
ATOM 1945 O O . GLY A 1 252 ? -16.392 0.991 12.855 1.00 92.19 252 GLY A O 1
ATOM 1946 N N . ALA A 1 253 ? -14.279 0.431 13.435 1.00 97.75 253 ALA A N 1
ATOM 1947 C CA . ALA A 1 253 ? -13.894 -0.177 12.168 1.00 97.75 253 ALA A CA 1
ATOM 1948 C C . ALA A 1 253 ? -14.237 -1.675 12.163 1.00 97.75 253 ALA A C 1
ATOM 1950 O O . ALA A 1 253 ? -14.032 -2.367 13.157 1.00 97.75 253 ALA A O 1
ATOM 1951 N N . ASP A 1 254 ? -14.695 -2.172 11.019 1.00 98.25 254 ASP A N 1
ATOM 1952 C CA . ASP A 1 254 ? -14.782 -3.601 10.709 1.00 98.25 254 ASP A CA 1
ATOM 1953 C C . ASP A 1 254 ? -13.461 -4.108 10.095 1.00 98.25 254 ASP A C 1
ATOM 1955 O O . ASP A 1 254 ? -13.088 -5.273 10.258 1.00 98.25 254 ASP A O 1
ATOM 1959 N N . VAL A 1 255 ? -12.763 -3.223 9.369 1.00 98.69 255 VAL A N 1
ATOM 1960 C CA . VAL A 1 255 ? -11.547 -3.522 8.604 1.00 98.69 255 VAL A CA 1
ATOM 1961 C C . VAL A 1 255 ? -10.455 -2.496 8.911 1.00 98.69 255 VAL A C 1
ATOM 1963 O O . VAL A 1 255 ? -10.724 -1.294 8.952 1.00 98.69 255 VAL A O 1
ATOM 1966 N N . LEU A 1 256 ? -9.221 -2.961 9.077 1.00 98.88 256 LEU A N 1
ATOM 1967 C CA . LEU A 1 256 ? -8.014 -2.143 9.116 1.00 98.88 256 LEU A CA 1
ATOM 1968 C C . LEU A 1 256 ? -7.241 -2.362 7.818 1.00 98.88 256 LEU A C 1
ATOM 1970 O O . LEU A 1 256 ? -6.900 -3.497 7.493 1.00 98.88 256 LEU A O 1
ATOM 1974 N N . LEU A 1 257 ? -6.983 -1.288 7.081 1.00 98.88 257 LEU A N 1
ATOM 1975 C CA . LEU A 1 257 ? -6.103 -1.309 5.921 1.00 98.88 257 LEU A CA 1
ATOM 1976 C C . LEU A 1 257 ? -4.716 -0.826 6.348 1.00 98.88 257 LEU A C 1
ATOM 1978 O O . LEU A 1 257 ? -4.526 0.361 6.623 1.00 98.88 257 LEU A O 1
ATOM 1982 N N . ASP A 1 258 ? -3.776 -1.762 6.412 1.00 98.88 258 ASP A N 1
ATOM 1983 C CA . ASP A 1 258 ? -2.354 -1.511 6.592 1.00 98.88 258 ASP A CA 1
ATOM 1984 C C . ASP A 1 258 ? -1.745 -1.036 5.269 1.00 98.88 258 ASP A C 1
ATOM 1986 O O . ASP A 1 258 ? -1.550 -1.816 4.342 1.00 98.88 258 ASP A O 1
ATOM 1990 N N . ALA A 1 259 ? -1.467 0.262 5.200 1.00 98.69 259 ALA A N 1
ATOM 1991 C CA . ALA A 1 259 ? -0.781 0.933 4.104 1.00 98.69 259 ALA A CA 1
ATOM 1992 C C . ALA A 1 259 ? 0.439 1.708 4.645 1.00 98.69 259 ALA A C 1
ATOM 1994 O O . ALA A 1 259 ? 0.767 2.809 4.187 1.00 98.69 259 ALA A O 1
ATOM 1995 N N . ILE A 1 260 ? 1.085 1.176 5.695 1.00 98.44 260 ILE A N 1
ATOM 1996 C CA . ILE A 1 260 ? 2.160 1.876 6.407 1.00 98.44 260 ILE A CA 1
ATOM 1997 C C . ILE A 1 260 ? 3.482 1.760 5.637 1.00 98.44 260 ILE A C 1
ATOM 1999 O O . ILE A 1 260 ? 4.082 2.769 5.263 1.00 98.44 260 ILE A O 1
ATOM 2003 N N . PHE A 1 261 ? 3.938 0.543 5.355 1.00 97.94 261 PHE A N 1
ATOM 2004 C CA . PHE A 1 261 ? 5.189 0.278 4.649 1.00 97.94 261 PHE A CA 1
ATOM 2005 C C . PHE A 1 261 ? 4.975 -0.727 3.520 1.00 97.94 261 PHE A C 1
ATOM 2007 O O . PHE A 1 261 ? 4.209 -1.666 3.667 1.00 97.94 261 PHE A O 1
ATOM 2014 N N . GLY A 1 262 ? 5.644 -0.499 2.390 1.00 93.12 262 GLY A N 1
ATOM 2015 C CA . GLY A 1 262 ? 5.710 -1.439 1.267 1.00 93.12 262 GLY A CA 1
ATOM 2016 C C . GLY A 1 262 ? 7.143 -1.939 1.064 1.00 93.12 262 GLY A C 1
ATOM 2017 O O . GLY A 1 262 ? 7.888 -2.137 2.023 1.00 93.12 262 GLY A O 1
ATOM 2018 N N . THR A 1 263 ? 7.573 -2.042 -0.192 1.00 91.38 263 THR A N 1
ATOM 2019 C CA . THR A 1 263 ? 8.896 -2.561 -0.605 1.00 91.38 263 THR A CA 1
ATOM 2020 C C . THR A 1 263 ? 10.114 -1.784 -0.083 1.00 91.38 263 THR A C 1
ATOM 2022 O O . THR A 1 263 ? 11.226 -2.311 -0.076 1.00 91.38 263 THR A O 1
ATOM 2025 N N . GLY A 1 264 ? 9.932 -0.538 0.363 1.00 86.12 264 GLY A N 1
ATOM 2026 C CA . GLY A 1 264 ? 11.013 0.346 0.819 1.00 86.12 264 GLY A CA 1
ATOM 2027 C C . GLY A 1 264 ? 11.476 0.150 2.270 1.00 86.12 264 GLY A C 1
ATOM 2028 O O . GLY A 1 264 ? 12.306 0.928 2.744 1.00 86.12 264 GLY A O 1
ATOM 2029 N N . LEU A 1 265 ? 10.934 -0.824 3.008 1.00 87.94 265 LEU A N 1
ATOM 2030 C CA . LEU A 1 265 ? 11.345 -1.077 4.390 1.00 87.94 265 LEU A CA 1
ATOM 2031 C C . LEU A 1 265 ? 12.729 -1.744 4.439 1.00 87.94 265 LEU A C 1
ATOM 2033 O O . LEU A 1 265 ? 12.929 -2.818 3.886 1.00 87.94 265 LEU A O 1
ATOM 2037 N N . SER A 1 266 ? 13.672 -1.120 5.145 1.00 80.50 266 SER A N 1
ATOM 2038 C CA . SER A 1 266 ? 15.052 -1.615 5.304 1.00 80.50 266 SER A CA 1
ATOM 2039 C C . SER A 1 266 ? 15.507 -1.744 6.760 1.00 80.50 266 SER A C 1
ATOM 2041 O O . SER A 1 266 ? 16.638 -2.145 7.031 1.00 80.50 266 SER A O 1
ATOM 2043 N N . ARG A 1 267 ? 14.641 -1.382 7.712 1.00 91.44 267 ARG A N 1
ATOM 2044 C CA . ARG A 1 267 ? 14.899 -1.440 9.154 1.00 91.44 267 ARG A CA 1
ATOM 2045 C C . ARG A 1 267 ? 13.616 -1.762 9.918 1.00 91.44 267 ARG A C 1
ATOM 2047 O O . ARG A 1 267 ? 12.539 -1.485 9.387 1.00 91.44 267 ARG A O 1
ATOM 2054 N N . PRO A 1 268 ? 13.714 -2.312 11.140 1.00 96.62 268 PRO A N 1
ATOM 2055 C CA . PRO A 1 268 ? 12.546 -2.549 11.977 1.00 96.62 268 PRO A CA 1
ATOM 2056 C C . PRO A 1 268 ? 11.704 -1.279 12.172 1.00 96.62 268 PRO A C 1
ATOM 2058 O O . PRO A 1 268 ? 12.275 -0.185 12.257 1.00 96.62 268 PRO A O 1
ATOM 2061 N N . PRO A 1 269 ? 10.363 -1.391 12.221 1.00 97.44 269 PRO A N 1
ATOM 2062 C CA . PRO A 1 269 ? 9.507 -0.265 12.570 1.00 97.44 269 PRO A CA 1
ATOM 2063 C C . PRO A 1 269 ? 9.827 0.269 13.969 1.00 97.44 269 PRO A C 1
ATOM 2065 O O . PRO A 1 269 ? 10.079 -0.493 14.897 1.00 97.44 269 PRO A O 1
ATOM 2068 N N . GLU A 1 270 ? 9.788 1.591 14.124 1.00 97.31 270 GLU A N 1
ATOM 2069 C CA . GLU A 1 270 ? 10.135 2.286 15.368 1.00 97.31 270 GLU A CA 1
ATOM 2070 C C . GLU A 1 270 ? 9.128 3.403 15.667 1.00 97.31 270 GLU A C 1
ATOM 2072 O O . GLU A 1 270 ? 8.435 3.904 14.771 1.00 97.31 270 GLU A O 1
ATOM 2077 N N . GLY A 1 271 ? 9.077 3.818 16.937 1.00 97.31 271 GLY A N 1
ATOM 2078 C CA . GLY A 1 271 ? 8.226 4.907 17.414 1.00 97.31 271 GLY A CA 1
ATOM 2079 C C . GLY A 1 271 ? 6.765 4.712 17.017 1.00 97.31 271 GLY A C 1
ATOM 2080 O O . GLY A 1 271 ? 6.240 3.604 17.067 1.00 97.31 271 GLY A O 1
ATOM 2081 N N . LYS A 1 272 ? 6.136 5.781 16.521 1.00 97.56 272 LYS A N 1
ATOM 2082 C CA . LYS A 1 272 ? 4.717 5.784 16.142 1.00 97.56 272 LYS A CA 1
ATOM 2083 C C . LYS A 1 272 ? 4.325 4.662 15.174 1.00 97.56 272 LYS A C 1
ATOM 2085 O O . LYS A 1 272 ? 3.221 4.139 15.259 1.00 97.56 272 LYS A O 1
ATOM 2090 N N . ALA A 1 273 ? 5.218 4.289 14.255 1.00 97.88 273 ALA A N 1
ATOM 2091 C CA . ALA A 1 273 ? 4.947 3.203 13.319 1.00 97.88 273 ALA A CA 1
ATOM 2092 C C . ALA A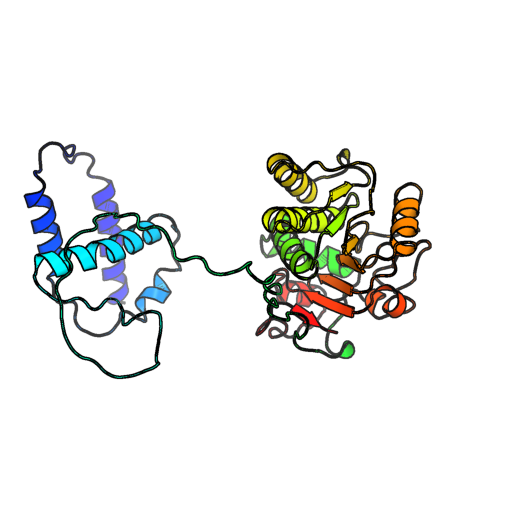 1 273 ? 4.903 1.841 14.024 1.00 97.88 273 ALA A C 1
ATOM 2094 O O . ALA A 1 273 ? 4.025 1.037 13.721 1.00 97.88 273 ALA A O 1
ATOM 2095 N N . ALA A 1 274 ? 5.810 1.599 14.976 1.00 98.50 274 ALA A N 1
ATOM 2096 C CA . ALA A 1 274 ? 5.786 0.395 15.800 1.00 98.50 274 ALA A CA 1
ATOM 2097 C C . ALA A 1 274 ? 4.505 0.332 16.646 1.00 98.50 274 ALA A C 1
ATOM 2099 O O . ALA A 1 274 ? 3.801 -0.675 16.594 1.00 98.50 274 ALA A O 1
ATOM 2100 N N . ASP A 1 275 ? 4.146 1.438 17.308 1.00 98.56 275 ASP A N 1
ATOM 2101 C CA . ASP A 1 275 ? 2.934 1.536 18.133 1.00 98.56 275 ASP A CA 1
ATOM 2102 C C . ASP A 1 275 ? 1.665 1.215 17.323 1.00 98.56 275 ASP A C 1
ATOM 2104 O O . ASP A 1 275 ? 0.764 0.514 17.787 1.00 98.56 275 ASP A O 1
ATOM 2108 N N . TRP A 1 276 ? 1.590 1.702 16.079 1.00 98.62 276 TRP A N 1
ATOM 2109 C CA . TRP A 1 276 ? 0.465 1.423 15.186 1.00 98.62 276 TRP A CA 1
ATOM 2110 C C . TRP A 1 276 ? 0.4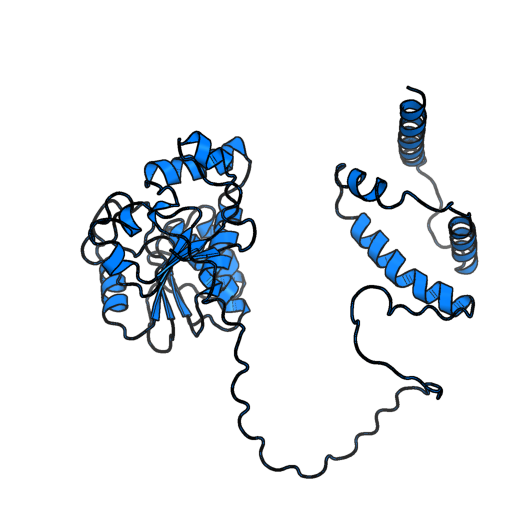01 -0.046 14.786 1.00 98.62 276 TRP A C 1
ATOM 2112 O O . TRP A 1 276 ? -0.679 -0.631 14.814 1.00 98.62 276 TRP A O 1
ATOM 2122 N N . ILE A 1 277 ? 1.536 -0.655 14.436 1.00 98.81 277 ILE A N 1
ATOM 2123 C CA . ILE A 1 277 ? 1.593 -2.074 14.065 1.00 98.81 277 ILE A CA 1
ATOM 2124 C C . ILE A 1 277 ? 1.185 -2.959 15.249 1.00 98.81 277 ILE A C 1
ATOM 2126 O O . ILE A 1 277 ? 0.423 -3.912 15.078 1.00 98.81 277 ILE A O 1
ATOM 2130 N N . GLU A 1 278 ? 1.633 -2.633 16.459 1.00 98.69 278 GLU A N 1
ATOM 2131 C CA . GLU A 1 278 ? 1.222 -3.337 17.674 1.00 98.69 278 GLU A CA 1
ATOM 2132 C C . GLU A 1 278 ? -0.281 -3.193 17.935 1.00 98.69 278 GLU A C 1
ATOM 2134 O O . GLU A 1 278 ? -0.957 -4.191 18.196 1.00 98.69 278 GLU A O 1
ATOM 2139 N N . ALA A 1 279 ? -0.834 -1.986 17.780 1.00 98.62 279 ALA A N 1
ATOM 2140 C CA . ALA A 1 279 ? -2.267 -1.746 17.917 1.00 98.62 279 ALA A CA 1
ATOM 2141 C C . ALA A 1 279 ? -3.098 -2.506 16.867 1.00 98.62 279 ALA A C 1
ATOM 2143 O O . ALA A 1 279 ? -4.141 -3.065 17.209 1.00 98.62 279 ALA A O 1
ATOM 2144 N N . ILE A 1 280 ? -2.632 -2.576 15.612 1.00 98.69 280 ILE A N 1
ATOM 2145 C CA . ILE A 1 280 ? -3.253 -3.382 14.546 1.00 98.69 280 ILE A CA 1
ATOM 2146 C C . ILE A 1 280 ? -3.283 -4.857 14.957 1.00 98.69 280 ILE A C 1
ATOM 2148 O O . ILE A 1 280 ? -4.337 -5.490 14.896 1.00 98.69 280 ILE A O 1
ATOM 2152 N N . ASN A 1 281 ? -2.151 -5.396 15.415 1.00 98.56 281 ASN A N 1
ATOM 2153 C CA . ASN A 1 281 ? -2.021 -6.806 15.788 1.00 98.56 281 ASN A CA 1
ATOM 2154 C C . ASN A 1 281 ? -2.817 -7.183 17.048 1.00 98.56 281 ASN A C 1
ATOM 2156 O O . ASN A 1 281 ? -3.262 -8.322 17.168 1.00 98.56 281 ASN A O 1
ATOM 2160 N N . ALA A 1 282 ? -2.990 -6.250 17.986 1.00 98.19 282 ALA A N 1
ATOM 2161 C CA . ALA A 1 282 ? -3.810 -6.443 19.183 1.00 98.19 282 ALA A CA 1
ATOM 2162 C C . ALA A 1 282 ? -5.320 -6.304 18.906 1.00 98.19 282 ALA A C 1
ATOM 2164 O O . ALA A 1 282 ? -6.153 -6.703 19.727 1.00 98.19 282 ALA A O 1
ATOM 2165 N N . SER A 1 283 ? -5.681 -5.723 17.761 1.00 97.12 283 SER A N 1
ATOM 2166 C CA . SER A 1 283 ? -7.063 -5.507 17.350 1.00 97.12 283 SER A CA 1
ATOM 2167 C C . SER A 1 283 ? -7.791 -6.833 17.056 1.00 97.12 283 SER A C 1
ATOM 2169 O O . SER A 1 283 ? -7.174 -7.873 16.836 1.00 97.12 283 SER A O 1
ATOM 2171 N N . GLN A 1 284 ? -9.125 -6.811 17.071 1.00 95.56 284 GLN A N 1
ATOM 2172 C CA . GLN A 1 284 ? -9.969 -7.958 16.684 1.00 95.56 284 GLN A CA 1
ATOM 2173 C C . GLN A 1 284 ? -10.590 -7.771 15.290 1.00 95.56 284 GLN A C 1
ATOM 2175 O O . GLN A 1 284 ? -11.440 -8.548 14.856 1.00 95.56 284 GLN A O 1
ATOM 2180 N N . GLN A 1 285 ? -10.199 -6.699 14.607 1.00 97.50 285 GLN A N 1
ATOM 2181 C CA . GLN A 1 285 ? -10.691 -6.299 13.305 1.00 97.50 285 GLN A CA 1
ATOM 2182 C C . GLN A 1 285 ? -10.023 -7.130 12.210 1.00 97.50 285 GLN A C 1
ATOM 2184 O O . GLN A 1 285 ? -8.950 -7.709 12.386 1.00 97.50 285 GLN A O 1
ATOM 2189 N N . ARG A 1 286 ? -10.652 -7.164 11.034 1.00 98.19 286 ARG A N 1
ATOM 2190 C CA . ARG A 1 286 ? -10.031 -7.775 9.862 1.00 98.19 286 ARG A CA 1
ATOM 2191 C C . ARG A 1 286 ? -8.941 -6.850 9.323 1.00 98.19 286 ARG A C 1
ATOM 2193 O O . ARG A 1 286 ? -9.235 -5.734 8.923 1.00 98.19 286 ARG A O 1
ATOM 2200 N N . VAL A 1 287 ? -7.715 -7.331 9.248 1.00 98.81 287 VAL A N 1
ATOM 2201 C CA . VAL A 1 287 ? -6.543 -6.636 8.722 1.00 98.81 287 VAL A CA 1
ATOM 2202 C C . VAL A 1 287 ? -6.302 -7.035 7.268 1.00 98.81 287 VAL A C 1
ATOM 2204 O O . VAL A 1 287 ? -6.229 -8.220 6.925 1.00 98.81 287 VAL A O 1
ATOM 2207 N N . ILE A 1 288 ? -6.180 -6.024 6.416 1.00 98.88 288 ILE A N 1
ATOM 2208 C CA . ILE A 1 288 ? -5.787 -6.142 5.015 1.00 98.88 288 ILE A CA 1
ATOM 2209 C C . ILE A 1 288 ? -4.491 -5.361 4.834 1.00 98.88 288 ILE A C 1
ATOM 2211 O O . ILE A 1 288 ? -4.443 -4.202 5.229 1.00 98.88 288 ILE A O 1
ATOM 2215 N N . ALA A 1 289 ? -3.470 -5.967 4.236 1.00 98.88 289 ALA A N 1
ATOM 2216 C CA . ALA A 1 289 ? -2.232 -5.281 3.886 1.00 98.88 289 ALA A CA 1
ATOM 2217 C C . ALA A 1 289 ? -2.239 -4.831 2.420 1.00 98.88 289 ALA A C 1
ATOM 2219 O O . ALA A 1 289 ? -2.602 -5.599 1.521 1.00 98.88 289 ALA A O 1
ATOM 2220 N N . ALA A 1 290 ? -1.832 -3.584 2.194 1.00 98.75 290 ALA A N 1
ATOM 2221 C CA . ALA A 1 290 ? -1.512 -3.038 0.887 1.00 98.75 290 ALA A CA 1
ATOM 2222 C C . ALA A 1 290 ? -0.066 -3.397 0.538 1.00 98.75 290 ALA A C 1
ATOM 2224 O O . ALA A 1 290 ? 0.871 -3.048 1.253 1.00 98.75 290 ALA A O 1
ATOM 2225 N N . ASP A 1 291 ? 0.082 -4.104 -0.574 1.00 98.12 291 ASP A N 1
ATOM 2226 C CA . ASP A 1 291 ? 1.315 -4.605 -1.162 1.00 98.12 291 ASP A CA 1
ATOM 2227 C C . ASP A 1 291 ? 2.075 -5.685 -0.371 1.00 98.12 291 ASP A C 1
ATOM 2229 O O . ASP A 1 291 ? 2.314 -6.785 -0.886 1.00 98.12 291 ASP A O 1
ATOM 2233 N N . LEU A 1 292 ? 2.419 -5.370 0.879 1.00 98.00 292 LEU A N 1
ATOM 2234 C CA . LEU A 1 292 ? 3.152 -6.175 1.853 1.00 98.00 292 LEU A CA 1
ATOM 2235 C C . LEU A 1 292 ? 2.638 -5.854 3.268 1.00 98.00 292 LEU A C 1
ATOM 2237 O O . LEU A 1 292 ? 2.367 -4.689 3.552 1.00 98.00 292 LEU A O 1
ATOM 2241 N N . PRO A 1 293 ? 2.561 -6.831 4.190 1.00 98.62 293 PRO A N 1
ATOM 2242 C CA . PRO A 1 293 ? 2.372 -6.533 5.606 1.00 98.62 293 PRO A CA 1
ATOM 2243 C C . PRO A 1 293 ? 3.510 -5.652 6.129 1.00 98.62 293 PRO A C 1
ATOM 2245 O O . PRO A 1 293 ? 4.687 -6.005 6.019 1.00 98.62 293 PRO A O 1
ATOM 2248 N N . SER A 1 294 ? 3.174 -4.522 6.739 1.00 98.69 294 SER A N 1
ATOM 2249 C CA . SER A 1 294 ? 4.161 -3.595 7.283 1.00 98.69 294 SER A CA 1
ATOM 2250 C C . SER A 1 294 ? 5.031 -4.269 8.339 1.00 98.69 294 SER A C 1
ATOM 2252 O O . SER A 1 294 ? 4.530 -4.872 9.287 1.00 98.69 294 SER A O 1
ATOM 2254 N N . GLY A 1 295 ? 6.351 -4.159 8.178 1.00 98.00 295 GLY A N 1
ATOM 2255 C CA . GLY A 1 295 ? 7.344 -4.872 8.989 1.00 98.00 295 GLY A CA 1
ATOM 2256 C C . GLY A 1 295 ? 7.934 -6.110 8.303 1.00 98.00 295 GLY A C 1
ATOM 2257 O O . GLY A 1 295 ? 8.939 -6.627 8.778 1.00 98.00 295 GLY A O 1
ATOM 2258 N N . LEU A 1 296 ? 7.365 -6.573 7.185 1.00 98.25 296 LEU A N 1
ATOM 2259 C CA . LEU A 1 296 ? 7.892 -7.706 6.422 1.00 98.25 296 LEU A CA 1
ATOM 2260 C C . LEU A 1 296 ? 8.927 -7.240 5.386 1.00 98.25 296 LEU A C 1
ATOM 2262 O O . LEU A 1 296 ? 8.658 -6.339 4.592 1.00 98.25 296 LEU A O 1
ATOM 2266 N N . GLU A 1 297 ? 10.099 -7.877 5.352 1.00 97.44 297 GLU A N 1
ATOM 2267 C CA . GLU A 1 297 ? 11.092 -7.633 4.299 1.00 97.44 297 GLU A CA 1
ATOM 2268 C C . GLU A 1 297 ? 10.628 -8.217 2.953 1.00 97.44 297 GLU A C 1
ATOM 2270 O O . GLU A 1 297 ? 10.372 -9.415 2.824 1.00 97.44 297 GLU A O 1
ATOM 2275 N N . ALA A 1 298 ? 10.573 -7.368 1.926 1.00 96.88 298 ALA A N 1
ATOM 2276 C CA . ALA A 1 298 ? 10.038 -7.694 0.604 1.00 96.88 298 ALA A CA 1
ATOM 2277 C C . ALA A 1 298 ? 10.826 -8.761 -0.175 1.00 96.88 298 ALA A C 1
ATOM 2279 O O . ALA A 1 298 ? 10.241 -9.448 -1.007 1.00 96.88 298 ALA A O 1
ATOM 2280 N N . ASP A 1 299 ? 12.130 -8.902 0.078 1.00 96.56 299 ASP A N 1
ATOM 2281 C CA . ASP A 1 299 ? 13.009 -9.777 -0.714 1.00 96.56 299 ASP A CA 1
ATOM 2282 C C . ASP A 1 299 ? 13.124 -11.184 -0.132 1.00 96.56 299 ASP A C 1
ATOM 2284 O O . ASP A 1 299 ? 13.125 -12.169 -0.865 1.00 96.56 299 ASP A O 1
ATOM 2288 N N . ASN A 1 300 ? 13.248 -11.282 1.192 1.00 94.56 300 ASN A N 1
ATOM 2289 C CA . ASN A 1 300 ? 13.579 -12.532 1.877 1.00 94.56 300 ASN A CA 1
ATOM 2290 C C . ASN A 1 300 ? 12.446 -13.045 2.784 1.00 94.56 300 ASN A C 1
ATOM 2292 O O . ASN A 1 300 ? 12.488 -14.206 3.180 1.00 94.56 300 ASN A O 1
ATOM 2296 N N . GLY A 1 301 ? 11.445 -12.213 3.099 1.00 96.62 301 GLY A N 1
ATOM 2297 C CA . GLY A 1 301 ? 10.297 -12.578 3.929 1.00 96.62 301 GLY A CA 1
ATOM 2298 C C . GLY A 1 301 ? 10.570 -12.632 5.429 1.00 96.62 301 GLY A C 1
ATOM 2299 O O . GLY A 1 301 ? 9.801 -13.256 6.155 1.00 96.62 301 GLY A O 1
ATOM 2300 N N . ARG A 1 302 ? 11.655 -12.025 5.920 1.00 97.56 302 ARG A N 1
ATOM 2301 C CA . ARG A 1 302 ? 11.916 -11.906 7.360 1.00 97.56 302 ARG A CA 1
ATOM 2302 C C . ARG A 1 302 ? 10.962 -10.889 7.985 1.00 97.56 302 ARG A C 1
ATOM 2304 O O . ARG A 1 302 ? 10.860 -9.754 7.516 1.00 97.56 302 ARG A O 1
ATOM 2311 N N . ALA A 1 303 ? 10.309 -11.278 9.074 1.00 97.81 303 ALA A N 1
ATOM 2312 C CA . ALA A 1 303 ? 9.490 -10.377 9.876 1.00 97.81 303 ALA A CA 1
ATOM 2313 C C . ALA A 1 303 ? 10.377 -9.524 10.808 1.00 97.81 303 ALA A C 1
ATOM 2315 O O . ALA A 1 303 ? 11.028 -10.039 11.721 1.00 97.81 303 ALA A O 1
ATOM 2316 N N . LEU A 1 304 ? 10.431 -8.210 10.576 1.00 97.31 304 LEU A N 1
ATOM 2317 C CA . LEU A 1 304 ? 11.110 -7.250 11.448 1.00 97.31 304 LEU A CA 1
ATOM 2318 C C . LEU A 1 304 ? 10.148 -6.776 12.535 1.00 97.31 304 LEU A C 1
ATOM 2320 O O . LEU A 1 304 ? 9.111 -6.187 12.240 1.00 97.31 304 LEU A O 1
ATOM 2324 N N . ASN A 1 305 ? 10.490 -7.004 13.801 1.00 96.31 305 ASN A N 1
ATOM 2325 C CA . ASN A 1 305 ? 9.580 -6.691 14.899 1.00 96.31 305 ASN A CA 1
ATOM 2326 C C . ASN A 1 305 ? 9.405 -5.171 15.112 1.00 96.31 305 ASN A C 1
ATOM 2328 O O . ASN A 1 305 ? 10.417 -4.476 15.218 1.00 96.31 305 ASN A O 1
ATOM 2332 N N . PRO A 1 306 ? 8.158 -4.678 15.262 1.00 98.38 306 PRO A N 1
ATOM 2333 C CA . PRO A 1 306 ? 6.898 -5.414 15.092 1.00 98.38 306 PRO A CA 1
ATOM 2334 C C . PRO A 1 306 ? 6.493 -5.558 13.608 1.00 98.38 306 PRO A C 1
ATOM 2336 O O . PRO A 1 306 ? 6.712 -4.656 12.806 1.00 98.38 306 PRO A O 1
ATOM 2339 N N . THR A 1 307 ? 5.846 -6.673 13.244 1.00 98.69 307 THR A N 1
ATOM 2340 C CA . THR A 1 307 ? 5.320 -6.923 11.882 1.00 98.69 307 THR A CA 1
ATOM 2341 C C . THR A 1 307 ? 3.819 -7.190 11.908 1.00 98.69 307 THR A C 1
ATOM 2343 O O . THR A 1 307 ? 3.345 -7.973 12.737 1.00 98.69 307 THR A O 1
ATOM 2346 N N . VAL A 1 308 ? 3.067 -6.578 10.992 1.00 98.81 308 VAL A N 1
ATOM 2347 C CA . VAL A 1 308 ? 1.618 -6.772 10.835 1.00 98.81 308 VAL A CA 1
ATOM 2348 C C . VAL A 1 308 ? 1.296 -8.232 10.513 1.00 98.81 308 VAL A C 1
ATOM 2350 O O . VAL A 1 308 ? 1.989 -8.885 9.734 1.00 98.81 308 VAL A O 1
ATOM 2353 N N . ARG A 1 309 ? 0.230 -8.758 11.121 1.00 98.69 309 ARG A N 1
ATOM 2354 C CA . ARG A 1 309 ? -0.373 -10.058 10.799 1.00 98.69 309 ARG A CA 1
ATOM 2355 C C . ARG A 1 309 ? -1.686 -9.827 10.054 1.00 98.69 309 ARG A C 1
ATOM 2357 O O . ARG A 1 309 ? -2.732 -9.646 10.674 1.00 98.69 309 ARG A O 1
ATOM 2364 N N . ALA A 1 310 ? -1.626 -9.811 8.727 1.00 98.62 310 ALA A N 1
ATOM 2365 C CA . ALA A 1 310 ? -2.790 -9.599 7.880 1.00 98.62 310 ALA A CA 1
ATOM 2366 C C . ALA A 1 310 ? -3.566 -10.905 7.659 1.00 98.62 310 ALA A C 1
ATOM 2368 O O . ALA A 1 310 ? -2.987 -11.984 7.541 1.00 98.62 310 ALA A O 1
ATOM 2369 N N . GLN A 1 311 ? -4.895 -10.817 7.553 1.00 98.56 311 GLN A N 1
ATOM 2370 C CA . GLN A 1 311 ? -5.697 -11.940 7.055 1.00 98.56 311 GLN A CA 1
ATOM 2371 C C . GLN A 1 311 ? -5.728 -11.980 5.522 1.00 98.56 311 GLN A C 1
ATOM 2373 O O . GLN A 1 311 ? -6.060 -13.017 4.949 1.00 98.56 311 GLN A O 1
ATOM 2378 N N . LEU A 1 312 ? -5.418 -10.864 4.857 1.00 98.38 312 LEU A N 1
ATOM 2379 C CA . LEU A 1 312 ? -5.347 -10.767 3.403 1.00 98.38 312 LEU A CA 1
ATOM 2380 C C . LEU A 1 312 ? -4.323 -9.706 2.990 1.00 98.38 312 LEU A C 1
ATOM 2382 O O . LEU A 1 312 ? -4.319 -8.616 3.551 1.00 98.38 312 LEU A O 1
ATOM 2386 N N . THR A 1 313 ? -3.517 -9.988 1.973 1.00 98.81 313 THR A N 1
ATOM 2387 C CA . THR A 1 313 ? -2.604 -9.024 1.347 1.00 98.81 313 THR A CA 1
ATOM 2388 C C . THR A 1 313 ? -2.974 -8.842 -0.118 1.00 98.81 313 THR A C 1
ATOM 2390 O O . THR A 1 313 ? -3.076 -9.818 -0.861 1.00 98.81 313 THR A O 1
ATOM 2393 N N . VAL A 1 314 ? -3.166 -7.593 -0.541 1.00 98.69 314 VAL A N 1
ATOM 2394 C CA . VAL A 1 314 ? -3.352 -7.233 -1.953 1.00 98.69 314 VAL A CA 1
ATOM 2395 C C . VAL A 1 314 ? -2.011 -6.754 -2.486 1.00 98.69 314 VAL A C 1
ATOM 2397 O O . VAL A 1 314 ? -1.613 -5.623 -2.228 1.00 98.69 314 VAL A O 1
ATOM 2400 N N . THR A 1 315 ? -1.299 -7.625 -3.191 1.00 98.12 315 THR A N 1
ATOM 2401 C CA . THR A 1 315 ? 0.013 -7.331 -3.762 1.00 98.12 315 THR A CA 1
ATOM 2402 C C . THR A 1 315 ? -0.112 -6.776 -5.177 1.00 98.12 315 THR A C 1
ATOM 2404 O O . THR A 1 315 ? -0.907 -7.270 -5.977 1.00 98.12 315 THR A O 1
ATOM 2407 N N . LEU A 1 316 ? 0.636 -5.717 -5.477 1.00 97.75 316 LEU A N 1
ATOM 2408 C CA . LEU A 1 316 ? 0.440 -4.915 -6.683 1.00 97.75 316 LEU A CA 1
ATOM 2409 C C . LEU A 1 316 ? 1.364 -5.381 -7.818 1.00 97.75 316 LEU A C 1
ATOM 2411 O O . LEU A 1 316 ? 2.575 -5.532 -7.626 1.00 97.75 316 LEU A O 1
ATOM 2415 N N . GLY A 1 317 ? 0.790 -5.628 -8.999 1.00 95.31 317 GLY A N 1
ATOM 2416 C CA . GLY A 1 317 ? 1.489 -6.099 -10.195 1.00 95.31 317 GLY A CA 1
ATOM 2417 C C . GLY A 1 317 ? 1.904 -7.570 -10.105 1.00 95.31 317 GLY A C 1
ATOM 2418 O O . GLY A 1 317 ? 1.231 -8.450 -10.633 1.00 95.31 317 GLY A O 1
ATOM 2419 N N . LEU A 1 318 ? 3.011 -7.843 -9.412 1.00 95.94 318 LEU A N 1
ATOM 2420 C CA . LEU A 1 318 ? 3.519 -9.192 -9.146 1.00 95.94 318 LEU A CA 1
ATOM 2421 C C . LEU A 1 318 ? 3.799 -9.379 -7.647 1.00 95.94 318 LEU A C 1
ATOM 2423 O O . LEU A 1 318 ? 4.094 -8.403 -6.942 1.00 95.94 318 LEU A O 1
ATOM 2427 N N . PRO A 1 319 ? 3.746 -10.623 -7.135 1.00 96.44 319 PRO A N 1
ATOM 2428 C CA . PRO A 1 319 ? 4.055 -10.888 -5.738 1.00 96.44 319 PRO A CA 1
ATOM 2429 C C . PRO A 1 319 ? 5.509 -10.540 -5.417 1.00 96.44 319 PRO A C 1
ATOM 2431 O O . PRO A 1 319 ? 6.424 -10.831 -6.187 1.00 96.44 319 PRO A O 1
ATOM 2434 N N . LYS A 1 320 ? 5.734 -9.952 -4.243 1.00 97.19 320 LYS A N 1
ATOM 2435 C CA . LYS A 1 320 ? 7.085 -9.790 -3.698 1.00 97.19 320 LYS A CA 1
ATOM 2436 C C . LYS A 1 320 ? 7.596 -11.125 -3.171 1.00 97.19 320 LYS A C 1
ATOM 2438 O O . LYS A 1 320 ? 6.823 -11.888 -2.591 1.00 97.19 320 LYS A O 1
ATOM 2443 N N . ALA A 1 321 ? 8.883 -11.408 -3.361 1.00 96.25 321 ALA A N 1
ATOM 2444 C CA . ALA A 1 321 ? 9.487 -12.689 -2.978 1.00 96.25 321 ALA A CA 1
ATOM 2445 C C . ALA A 1 321 ? 9.263 -13.020 -1.493 1.00 96.25 321 ALA A C 1
ATOM 2447 O O . ALA A 1 321 ? 8.905 -14.143 -1.137 1.00 96.25 321 ALA A O 1
ATOM 2448 N N . GLY A 1 322 ? 9.361 -12.005 -0.640 1.00 96.94 322 GLY A N 1
ATOM 2449 C CA . GLY A 1 322 ? 9.169 -12.099 0.795 1.00 96.94 322 GLY A CA 1
ATOM 2450 C C . GLY A 1 322 ? 7.757 -12.466 1.237 1.00 96.94 322 GLY A C 1
ATOM 2451 O O . GLY A 1 322 ? 7.607 -12.955 2.345 1.00 96.94 322 GLY A O 1
ATOM 2452 N N . LEU A 1 323 ? 6.728 -12.333 0.390 1.00 97.69 323 LEU A N 1
ATOM 2453 C CA . LEU A 1 323 ? 5.385 -12.844 0.709 1.00 97.69 323 LEU A CA 1
ATOM 2454 C C . LEU A 1 323 ? 5.333 -14.376 0.734 1.00 97.69 323 LEU A C 1
ATOM 2456 O O . LEU A 1 323 ? 4.493 -14.957 1.418 1.00 97.69 323 LEU A O 1
ATOM 2460 N N . LEU A 1 324 ? 6.207 -15.025 -0.039 1.00 96.62 324 LEU A N 1
ATOM 2461 C CA . LEU A 1 324 ? 6.204 -16.470 -0.265 1.00 96.62 324 LEU A CA 1
ATOM 2462 C C . LEU A 1 324 ? 7.354 -17.187 0.457 1.00 96.62 324 LEU A C 1
ATOM 2464 O O . LEU A 1 324 ? 7.429 -18.415 0.418 1.00 96.62 324 LEU A O 1
ATOM 2468 N N . ALA A 1 325 ? 8.245 -16.435 1.102 1.00 96.06 325 ALA A N 1
ATOM 2469 C CA . ALA A 1 325 ? 9.445 -16.936 1.756 1.00 96.06 325 ALA A CA 1
ATOM 2470 C C . ALA A 1 325 ? 9.413 -16.691 3.271 1.00 96.06 325 ALA A C 1
ATOM 2472 O O . ALA A 1 325 ? 8.743 -15.777 3.747 1.00 96.06 325 ALA A O 1
ATOM 2473 N N . MET A 1 326 ? 10.184 -17.492 4.012 1.00 96.69 326 MET A N 1
ATOM 2474 C CA . MET A 1 326 ? 10.435 -17.320 5.450 1.00 96.69 326 MET A CA 1
ATOM 2475 C C . MET A 1 326 ? 9.146 -17.091 6.264 1.00 96.69 326 MET A C 1
ATOM 2477 O O . MET A 1 326 ? 8.267 -17.953 6.262 1.00 96.69 326 MET A O 1
ATOM 2481 N N . ASP A 1 327 ? 9.033 -15.955 6.958 1.00 97.75 327 ASP A N 1
ATOM 2482 C CA . ASP A 1 327 ? 7.901 -15.617 7.822 1.00 97.75 327 ASP A CA 1
ATOM 2483 C C . ASP A 1 327 ? 6.707 -15.065 7.025 1.00 97.75 327 ASP A C 1
ATOM 2485 O O . ASP A 1 327 ? 5.584 -15.031 7.532 1.00 97.75 327 ASP A O 1
ATOM 2489 N N . GLY A 1 328 ? 6.918 -14.666 5.767 1.00 97.56 328 GLY A N 1
ATOM 2490 C CA . GLY A 1 328 ? 5.924 -14.037 4.897 1.00 97.56 328 GLY A CA 1
ATOM 2491 C C . GLY A 1 328 ? 4.567 -14.733 4.862 1.00 97.56 328 GLY A C 1
ATOM 2492 O O . GLY A 1 328 ? 3.566 -14.088 5.184 1.00 97.56 328 GLY A O 1
ATOM 2493 N N . PRO A 1 329 ? 4.497 -16.048 4.577 1.00 96.75 329 PRO A N 1
ATOM 2494 C CA . PRO A 1 329 ? 3.231 -16.779 4.549 1.00 96.75 329 PRO A CA 1
ATOM 2495 C C . PRO A 1 329 ? 2.444 -16.717 5.867 1.00 96.75 329 PRO A C 1
ATOM 2497 O O . PRO A 1 329 ? 1.215 -16.754 5.854 1.00 96.75 329 PRO A O 1
ATOM 2500 N N . ALA A 1 330 ? 3.127 -16.593 7.011 1.00 97.00 330 ALA A N 1
ATOM 2501 C CA . ALA A 1 330 ? 2.486 -16.486 8.322 1.00 97.00 330 ALA A CA 1
ATOM 2502 C C . ALA A 1 330 ? 1.955 -15.072 8.630 1.00 97.00 330 ALA A C 1
ATOM 2504 O O . ALA A 1 330 ? 1.164 -14.905 9.562 1.00 97.00 330 ALA A O 1
ATOM 2505 N N . HIS A 1 331 ? 2.385 -14.065 7.866 1.00 98.50 331 HIS A N 1
ATOM 2506 C CA . HIS A 1 331 ? 2.021 -12.658 8.042 1.00 98.50 331 HIS A CA 1
ATOM 2507 C C . HIS A 1 331 ? 1.100 -12.119 6.940 1.00 98.50 331 HIS A C 1
ATOM 2509 O O . HIS A 1 331 ? 0.351 -11.178 7.193 1.00 98.50 331 HIS A O 1
ATOM 2515 N N . ALA A 1 332 ? 1.134 -12.703 5.740 1.00 97.94 332 ALA A N 1
ATOM 2516 C CA . ALA A 1 332 ? 0.420 -12.197 4.571 1.00 97.94 332 ALA A CA 1
ATOM 2517 C C . ALA A 1 332 ? -1.050 -12.648 4.475 1.00 97.94 332 ALA A C 1
ATOM 2519 O O . ALA A 1 332 ? -1.848 -11.988 3.802 1.00 97.94 332 ALA A O 1
ATOM 2520 N N . GLY A 1 333 ? -1.418 -13.753 5.130 1.00 96.88 333 GLY A N 1
ATOM 2521 C CA . GLY A 1 333 ? -2.753 -14.340 5.012 1.00 96.88 333 GLY A CA 1
ATOM 2522 C C . GLY A 1 333 ? -3.057 -14.793 3.578 1.00 96.88 333 GLY A C 1
ATOM 2523 O O . GLY A 1 333 ? -2.196 -15.352 2.903 1.00 96.88 333 GLY A O 1
ATOM 2524 N N . GLU A 1 334 ? -4.285 -14.572 3.099 1.00 97.06 334 GLU A N 1
ATOM 2525 C CA . GLU A 1 334 ? -4.613 -14.790 1.682 1.00 97.06 334 GLU A CA 1
ATOM 2526 C C . GLU A 1 334 ? -3.920 -13.749 0.794 1.00 97.06 334 GLU A C 1
ATOM 2528 O O . GLU A 1 334 ? -4.085 -12.552 1.016 1.00 97.06 334 GLU A O 1
ATOM 2533 N N . ILE A 1 335 ? -3.212 -14.173 -0.255 1.00 97.69 335 ILE A N 1
ATOM 2534 C CA . ILE A 1 335 ? -2.529 -13.249 -1.169 1.00 97.69 335 ILE A CA 1
ATOM 2535 C C . ILE A 1 335 ? -3.333 -13.099 -2.462 1.00 97.69 335 ILE A C 1
ATOM 2537 O O . ILE A 1 335 ? -3.647 -14.079 -3.143 1.00 97.69 335 ILE A O 1
ATOM 2541 N N . TRP A 1 336 ? -3.632 -11.852 -2.811 1.00 97.62 336 TRP A N 1
ATOM 2542 C CA . TRP A 1 336 ? -4.251 -11.459 -4.072 1.00 97.62 336 TRP A CA 1
ATOM 2543 C C . TRP A 1 336 ? -3.267 -10.624 -4.874 1.00 97.62 336 TRP A C 1
ATOM 2545 O O . TRP A 1 336 ? -2.834 -9.579 -4.405 1.00 97.62 336 TRP A O 1
ATOM 2555 N N . VAL A 1 337 ? -2.919 -11.080 -6.072 1.00 97.19 337 VAL A N 1
ATOM 2556 C CA . VAL A 1 337 ? -2.083 -10.340 -7.017 1.00 97.19 337 VAL A CA 1
ATOM 2557 C C . VAL A 1 337 ? -3.009 -9.531 -7.910 1.00 97.19 337 VAL A C 1
ATOM 2559 O O . VAL A 1 337 ? -3.866 -10.102 -8.586 1.00 97.19 337 VAL A O 1
ATOM 2562 N N . ALA A 1 338 ? -2.869 -8.212 -7.870 1.00 97.19 338 ALA A N 1
ATOM 2563 C CA . ALA A 1 338 ? -3.767 -7.288 -8.539 1.00 97.19 338 ALA A CA 1
ATOM 2564 C C . ALA A 1 338 ? -3.084 -6.584 -9.711 1.00 97.19 338 ALA A C 1
ATOM 2566 O O . ALA A 1 338 ? -1.968 -6.078 -9.575 1.00 97.19 338 ALA A O 1
ATOM 2567 N N . ASP A 1 339 ? -3.788 -6.511 -10.838 1.00 96.06 339 ASP A N 1
ATOM 2568 C CA . ASP A 1 339 ? -3.367 -5.720 -11.984 1.00 96.06 339 ASP A CA 1
ATOM 2569 C C . ASP A 1 339 ? -3.492 -4.227 -11.671 1.00 96.06 339 ASP A C 1
ATOM 2571 O O . ASP A 1 339 ? -4.547 -3.751 -11.235 1.00 96.06 339 ASP A O 1
ATOM 2575 N N . ILE A 1 340 ? -2.404 -3.503 -11.917 1.00 96.81 340 ILE A N 1
ATOM 2576 C CA . ILE A 1 340 ? -2.318 -2.044 -11.793 1.00 96.81 340 ILE A CA 1
ATOM 2577 C C . ILE A 1 340 ? -1.907 -1.373 -13.112 1.00 96.81 340 ILE A C 1
ATOM 2579 O O . ILE A 1 340 ? -1.614 -0.181 -13.129 1.00 96.81 340 ILE A O 1
ATOM 2583 N N . GLY A 1 341 ? -1.891 -2.120 -14.222 1.00 94.88 341 GLY A N 1
ATOM 2584 C CA . GLY A 1 341 ? -1.613 -1.588 -15.555 1.00 94.88 341 GLY A CA 1
ATOM 2585 C C . GLY A 1 341 ? -0.129 -1.504 -15.919 1.00 94.88 341 GLY A C 1
ATOM 2586 O O . GLY A 1 341 ? 0.238 -0.707 -16.781 1.00 94.88 341 GLY A O 1
ATOM 2587 N N . ILE A 1 342 ? 0.733 -2.308 -15.286 1.00 95.69 342 ILE A N 1
ATOM 2588 C CA . ILE A 1 342 ? 2.154 -2.392 -15.655 1.00 95.69 342 ILE A CA 1
ATOM 2589 C C . ILE A 1 342 ? 2.302 -3.206 -16.957 1.00 95.69 342 ILE A C 1
ATOM 2591 O O . ILE A 1 342 ? 1.888 -4.368 -16.992 1.00 95.69 342 ILE A O 1
ATOM 2595 N N . PRO A 1 343 ? 2.925 -2.652 -18.019 1.00 94.06 343 PRO A N 1
ATOM 2596 C CA . PRO A 1 343 ? 3.201 -3.393 -19.248 1.00 94.06 343 PRO A CA 1
ATOM 2597 C C . PRO A 1 343 ? 4.092 -4.613 -19.001 1.00 94.06 343 PRO A C 1
ATOM 2599 O O . PRO A 1 343 ? 5.082 -4.540 -18.269 1.00 94.06 343 PRO A O 1
ATOM 2602 N N . THR A 1 344 ? 3.789 -5.733 -19.663 1.00 92.69 344 THR A N 1
ATOM 2603 C CA . THR A 1 344 ? 4.554 -6.984 -19.497 1.00 92.69 344 THR A CA 1
ATOM 2604 C C . THR A 1 344 ? 6.025 -6.800 -19.884 1.00 92.69 344 THR A C 1
ATOM 2606 O O . THR A 1 344 ? 6.922 -7.335 -19.235 1.00 92.69 344 THR A O 1
ATOM 2609 N N . GLU A 1 345 ? 6.293 -5.950 -20.872 1.00 94.06 345 GLU A N 1
ATOM 2610 C CA . GLU A 1 345 ? 7.622 -5.604 -21.367 1.00 94.06 345 GLU A CA 1
ATOM 2611 C C . GLU A 1 345 ? 8.492 -4.880 -20.324 1.00 94.06 345 GLU A C 1
ATOM 2613 O O . GLU A 1 345 ? 9.719 -4.857 -20.465 1.00 94.06 345 GLU A O 1
ATOM 2618 N N . ALA A 1 346 ? 7.891 -4.276 -19.290 1.00 95.75 346 ALA A N 1
ATOM 2619 C CA . ALA A 1 346 ? 8.631 -3.719 -18.157 1.00 95.75 346 ALA A CA 1
ATOM 2620 C C . ALA A 1 346 ? 9.179 -4.838 -17.255 1.00 95.75 346 ALA A C 1
ATOM 2622 O O . ALA A 1 346 ? 10.331 -4.776 -16.830 1.00 95.75 346 ALA A O 1
ATOM 2623 N N . TYR A 1 347 ? 8.401 -5.904 -17.035 1.00 95.50 347 TYR A N 1
ATOM 2624 C CA . TYR A 1 347 ? 8.861 -7.090 -16.306 1.00 95.50 347 TYR A CA 1
ATOM 2625 C C . TYR A 1 347 ? 9.933 -7.865 -17.081 1.00 95.50 347 TYR A C 1
ATOM 2627 O O . TYR A 1 347 ? 10.940 -8.285 -16.508 1.00 95.50 347 TYR A O 1
ATOM 2635 N N . GLU A 1 348 ? 9.764 -8.011 -18.395 1.00 94.19 348 GLU A N 1
ATOM 2636 C CA . GLU A 1 348 ? 10.749 -8.688 -19.246 1.00 94.19 348 GLU A CA 1
ATOM 2637 C C . GLU A 1 348 ? 12.106 -7.975 -19.237 1.00 94.19 348 GLU A C 1
ATOM 2639 O O . GLU A 1 348 ? 13.150 -8.631 -19.207 1.00 94.19 348 GLU A O 1
ATOM 2644 N N . ALA A 1 349 ? 12.105 -6.639 -19.194 1.00 94.50 349 ALA A N 1
ATOM 2645 C CA . ALA A 1 349 ? 13.321 -5.831 -19.134 1.00 94.50 349 ALA A CA 1
ATOM 2646 C C . ALA A 1 349 ? 14.144 -6.058 -17.850 1.00 94.50 349 ALA A C 1
ATOM 2648 O O . ALA A 1 349 ? 15.364 -5.907 -17.883 1.00 94.50 349 ALA A O 1
ATOM 2649 N N . VAL A 1 350 ? 13.509 -6.485 -16.752 1.00 95.56 350 VAL A N 1
ATOM 2650 C CA . VAL A 1 350 ? 14.188 -6.880 -15.501 1.00 95.56 350 VAL A CA 1
ATOM 2651 C C . VAL A 1 350 ? 14.419 -8.394 -15.390 1.00 95.56 350 VAL A C 1
ATOM 2653 O O . VAL A 1 350 ? 14.738 -8.910 -14.316 1.00 95.56 350 VAL A O 1
ATOM 2656 N N . GLY A 1 351 ? 14.277 -9.119 -16.506 1.00 94.31 351 GLY A N 1
ATOM 2657 C CA . GLY A 1 351 ? 14.571 -10.547 -16.616 1.00 94.31 351 GLY A CA 1
ATOM 2658 C C . GLY A 1 351 ? 13.441 -11.476 -16.168 1.00 94.31 351 GLY A C 1
ATOM 2659 O O . GLY A 1 351 ? 13.679 -12.673 -15.998 1.00 94.31 351 GLY A O 1
ATOM 2660 N N . LEU A 1 352 ? 12.222 -10.964 -15.976 1.00 93.69 352 LEU A N 1
ATOM 2661 C CA . LEU A 1 352 ? 11.078 -11.757 -15.532 1.00 93.69 352 LEU A CA 1
ATOM 2662 C C . LEU A 1 352 ? 10.168 -12.121 -16.703 1.00 93.69 352 LEU A C 1
ATOM 2664 O O . LEU A 1 352 ? 9.703 -11.264 -17.446 1.00 93.69 352 LEU A O 1
ATOM 2668 N N . LYS A 1 353 ? 9.874 -13.415 -16.846 1.00 89.06 353 LYS A N 1
ATOM 2669 C CA . LYS A 1 353 ? 8.913 -13.910 -17.837 1.00 89.06 353 LYS A CA 1
ATOM 2670 C C . LYS A 1 353 ? 7.535 -13.998 -17.203 1.00 89.06 353 LYS A C 1
ATOM 2672 O O . LYS A 1 353 ? 7.264 -14.926 -16.443 1.00 89.06 353 LYS A O 1
ATOM 2677 N N . VAL A 1 354 ? 6.677 -13.041 -17.527 1.00 86.31 354 VAL A N 1
ATOM 2678 C CA . VAL A 1 354 ? 5.271 -13.042 -17.118 1.00 86.31 354 VAL A CA 1
ATOM 2679 C C . VAL A 1 354 ? 4.436 -13.547 -18.285 1.00 86.31 354 VAL A C 1
ATOM 2681 O O . VAL A 1 354 ? 4.662 -13.178 -19.434 1.00 86.31 354 VAL A O 1
ATOM 2684 N N . GLN A 1 355 ? 3.473 -14.424 -18.012 1.00 79.62 355 GLN A N 1
ATOM 2685 C CA . GLN A 1 355 ? 2.526 -14.830 -19.044 1.00 79.62 355 GLN A CA 1
ATOM 2686 C C . GLN A 1 355 ? 1.640 -13.628 -19.380 1.00 79.62 355 GLN A C 1
ATOM 2688 O O . GLN A 1 355 ? 0.918 -13.152 -18.508 1.00 79.62 355 GLN A O 1
ATOM 2693 N N . GLY A 1 356 ? 1.639 -13.172 -20.638 1.00 72.06 356 GLY A N 1
ATOM 2694 C CA . GLY A 1 356 ? 0.809 -12.037 -21.077 1.00 72.06 356 GLY A CA 1
ATOM 2695 C C . GLY A 1 356 ? -0.700 -12.235 -20.866 1.00 72.06 356 GLY A C 1
ATOM 2696 O O . GLY A 1 356 ? -1.479 -11.299 -20.995 1.00 72.06 356 GLY A O 1
ATOM 2697 N N . THR A 1 357 ? -1.128 -13.450 -20.513 1.00 80.06 357 THR A N 1
ATOM 2698 C CA . THR A 1 357 ? -2.512 -13.793 -20.178 1.00 80.06 357 THR A CA 1
ATOM 2699 C C . THR A 1 357 ? -2.842 -13.720 -18.686 1.00 80.06 357 THR A C 1
ATOM 2701 O O . THR A 1 357 ? -3.973 -14.044 -18.332 1.00 80.06 357 THR A O 1
ATOM 2704 N N . LEU A 1 358 ? -1.904 -13.334 -17.807 1.00 83.06 358 LEU A N 1
ATOM 2705 C CA . LEU A 1 358 ? -2.094 -13.345 -16.347 1.00 83.06 358 LEU A CA 1
ATOM 2706 C C . LEU A 1 358 ? -3.393 -12.644 -15.914 1.00 83.06 358 LEU A C 1
ATOM 2708 O O . LEU A 1 358 ? -4.146 -13.198 -15.116 1.00 83.06 358 LEU A O 1
ATOM 2712 N N . PHE A 1 359 ? -3.680 -11.484 -16.506 1.00 86.75 359 PHE A N 1
ATOM 2713 C CA . PHE A 1 359 ? -4.874 -10.678 -16.229 1.00 86.75 359 PHE A CA 1
ATOM 2714 C C . PHE A 1 359 ? -5.852 -10.616 -17.414 1.00 86.75 359 PHE A C 1
ATOM 2716 O O . PHE A 1 359 ? -6.668 -9.708 -17.520 1.00 86.75 359 PHE A O 1
ATOM 2723 N N . ALA A 1 360 ? -5.792 -11.582 -18.339 1.00 81.50 360 ALA A N 1
ATOM 2724 C CA . ALA A 1 360 ? -6.620 -11.552 -19.552 1.00 81.50 360 ALA A CA 1
ATOM 2725 C C . ALA A 1 360 ? -8.121 -11.793 -19.297 1.00 81.50 360 ALA A C 1
ATOM 2727 O O . ALA A 1 360 ? -8.938 -11.501 -20.168 1.00 81.50 360 ALA A O 1
ATOM 2728 N N . VAL A 1 361 ? -8.482 -12.364 -18.141 1.00 77.75 361 VAL A N 1
ATOM 2729 C CA . VAL A 1 361 ? -9.875 -12.699 -17.785 1.00 77.75 361 VAL A CA 1
ATOM 2730 C C . VAL A 1 361 ? -10.361 -11.897 -16.581 1.00 77.75 361 VAL A C 1
ATOM 2732 O O . VAL A 1 361 ? -11.471 -11.378 -16.603 1.00 77.75 361 VAL A O 1
ATOM 2735 N N . GLU A 1 362 ? -9.537 -11.802 -15.541 1.00 88.00 362 GLU A N 1
ATOM 2736 C CA . GLU A 1 362 ? -9.827 -11.073 -14.307 1.00 88.00 362 GLU A CA 1
ATOM 2737 C C . GLU A 1 362 ? -8.638 -10.176 -13.975 1.00 88.00 362 GLU A C 1
ATOM 2739 O O . GLU A 1 362 ? -7.490 -10.535 -14.235 1.00 88.00 362 GLU A O 1
ATOM 2744 N N . ASP A 1 363 ? -8.916 -9.038 -13.349 1.00 90.88 363 ASP A N 1
ATOM 2745 C CA . ASP A 1 363 ? -7.908 -8.047 -12.968 1.00 90.88 363 ASP A CA 1
ATOM 2746 C C . ASP A 1 363 ? -7.239 -8.344 -11.618 1.00 90.88 363 ASP A C 1
ATOM 2748 O O . ASP A 1 363 ? -6.417 -7.571 -11.131 1.00 90.88 363 ASP A O 1
ATOM 2752 N N . GLN A 1 364 ? -7.592 -9.473 -10.997 1.00 93.38 364 GLN A N 1
ATOM 2753 C CA . GLN A 1 364 ? -6.941 -9.989 -9.803 1.00 93.38 364 GLN A CA 1
ATOM 2754 C C . GLN A 1 364 ? -6.931 -11.516 -9.799 1.00 93.38 364 GLN A C 1
ATOM 2756 O O . GLN A 1 364 ? -7.914 -12.169 -10.163 1.00 93.38 364 GLN A O 1
ATOM 2761 N N . VAL A 1 365 ? -5.844 -12.090 -9.293 1.00 92.25 365 VAL A N 1
ATOM 2762 C CA . VAL A 1 365 ? -5.669 -13.538 -9.151 1.00 92.25 365 VAL A CA 1
ATOM 2763 C C . VAL A 1 365 ? -5.287 -13.877 -7.715 1.00 92.25 365 VAL A C 1
ATOM 2765 O O . VAL A 1 365 ? -4.586 -13.118 -7.050 1.00 92.25 365 VAL A O 1
ATOM 2768 N N . ARG A 1 366 ? -5.757 -15.019 -7.212 1.00 93.00 366 ARG A N 1
ATOM 2769 C CA . ARG A 1 366 ? -5.435 -15.481 -5.856 1.00 93.00 366 ARG A CA 1
ATOM 2770 C C . ARG A 1 366 ? -4.315 -16.517 -5.908 1.00 93.00 366 ARG A C 1
ATOM 2772 O O . ARG A 1 366 ? -4.402 -17.440 -6.721 1.00 93.00 366 ARG A O 1
ATOM 2779 N N . LEU A 1 367 ? -3.321 -16.379 -5.029 1.00 88.88 367 LEU A N 1
ATOM 2780 C CA . LEU A 1 367 ? -2.233 -17.351 -4.852 1.00 88.88 367 LEU A CA 1
ATOM 2781 C C . LEU A 1 367 ? -2.588 -18.483 -3.885 1.00 88.88 367 LEU A C 1
ATOM 2783 O O . LEU A 1 367 ? -3.388 -18.245 -2.948 1.00 88.88 367 LEU A O 1
#